Protein 2WOY (pdb70)

Sequence (329 aa):
AVNKNKEGLNIDGKEVLAGSTNYYELTWDLDQYKGDKSSKEAIQNGFYYVDDYPEEALDVRPDLVKVADEKGNQVSGVSVQQYDSLEAAPKKVQDLLKKANITVKGAFQLFSADNPEEFYKQYVATGTSLVITDPTVKSEFGKTGGKYENKAYQIDFGNGYATEVVVNNVPKITPKKDVTVSLDPTSSENLDGQTVQLYQTFNYRLIGGLIIPQNHSEELEDYSSFVDDYDQAGDQYTGNYKTFSSSLNLTKDGSVIKAGTDLTSQTTAETDATNGIVTVRFKEDFLQKIISLDSPFQAETYLQRRIAIGTFENTYVNTVNKVAYASNTVRTTTT

Organism: Streptococcus gordonii (NCBI:txid1302)

Secondary structure (DSSP, 8-state):
---B-TT--B-TT-B--TT----EEEEE--GGGTT----HHHHTT-EEEEEE--TTTB---GGG-EEE-TTSPBPTTEEEEEES-TTTS-HHHHHHHHHHT----S-EEEEEESSHHHHIIIIITTT--EEEEE--B-GGGGGT-EEEEEEEEEEETTEEEEEEEEEEEEPPP--EEEEESSS-TTSPP-TTSB--TT---EEEEEPPPBPSSBSS----EEEEEE--TTTB---S-EEEEESS-B---S--BPTT-B-GGGEEEEEETTTTEEEEEE-HHHHTTS-TTS-B-EEEEE--B-SSSEEEE--EEEETTEEEE-PPEEEE-

CATH classification: 2.60.40.740 (+1 more: 2.60.40.740)

Solvent-accessible surface area: 15640 Å² total

InterPro domains:
  IPR009578 Cell surface antigen I/II A repeat [PF06696] (200-223)
  IPR009578 Cell surface antigen I/II A repeat [PF06696] (226-248)
  IPR009578 Cell surface antigen I/II A repeat [PF06696] (282-305)
  IPR009578 Cell surface antigen I/II A repeat [PF06696] (307-330)
  IPR009578 Cell surface antigen I/II A repeat [PF06696] (389-413)
  IPR009578 Cell surface antigen I/II A repeat [PF06696] (446-469)
  IPR009578 Cell surface antigen I/II A repeat [PS51965] (146-220)
  IPR009578 Cell surface antigen I/II A repeat [PS51965] (221-302)
  IPR009578 Cell surface antigen I/II A repeat [PS51965] (303-384)
  IPR009578 Cell surface antigen I/II A repeat [PS51965] (385-466)
  IPR013574 Glucan-binding protein C/Surface antigen I/II, V-domain [PF08363] (477-748)
  IPR019931 LPXTG cell wall anchor motif [PF00746] (1463-1500)
  IPR019931 LPXTG cell wall anchor motif [PS50847] (1467-1500)
  IPR021197 Cross-wall-targeting lipoprotein motif [TIGR03726] (8-40)
  IPR026345 Adhesin isopeptide-forming adherence domain [PF17998] (1080-1252)
  IPR026345 Adhesin isopeptide-forming adherence domain [TIGR04228] (1080-1253)
  IPR032300 Cell surface antigen, C-terminal [PF16364] (1257-1414)
  IPR036234 Glucan-binding protein C/Surface antigen I/II, V-domain superfamily [G3DSA:2.60.530.10] (449-763)
  IPR036234 Glucan-binding protein C/Surface antigen I/II, V-domain superfamily [SSF74914] (450-770)
  IPR041324 Antigen I/II, N-terminal [PF18652] (80-184)

Foldseek 3Di:
DAWAFPVGHGQFAFAEAAFGKTFDKDKLFQQVQAQPDDDPLLLVLFKKKKKQFDVVWDDWPVVPKFKAWPVRHGDPQKDKDKAQALVRDDPVVVVLCVQQVHDHDGIMMMIGRNDSVVCCVPDNNNRIMMMITIMGTHLVCLQVKFKTKMWMWIARSSHIDTDDMTMYIHHRWAKAKFKAADPPPPGDGQFVEADDAFHKIWIKIKTGKAAFRYRDFWDKKKKKWQFDLVWDAFPPDKWKFWQAWFFQVGDIDHGGDTCQVQWDKDDDRVRRMIMIIGHPVPSRRTDSRTMTIMMMITMTTHDFAKTKIKIWIATSHRTDIHDIGMYGD

Nearest PDB structures (foldseek):
  2wqs-assembly1_A  TM=9.832E-01  e=4.099E-67  Streptococcus gordonii
  2wza-assembly1_A  TM=9.831E-01  e=1.960E-66  Streptococcus gordonii
  7l0o-assembly2_B  TM=9.706E-01  e=5.394E-57  Streptococcus gordonii
  6e3f-assembly1_A  TM=9.813E-01  e=1.407E-52  Streptococcus intermedius
  3qe5-assembly2_B  TM=9.807E-01  e=5.947E-51  Streptococcus mutans

Structure (mmCIF, N/CA/C/O backbone):
data_2WOY
#
_entry.id   2WOY
#
_cell.length_a   37.745
_cell.length_b   50.290
_cell.length_c   94.370
_cell.angle_alpha   90.00
_cell.angle_beta   97.44
_cell.angle_gamma   90.00
#
_symmetry.space_group_name_H-M   'P 1 21 1'
#
loop_
_entity.id
_entity.type
_entity.pdbx_description
1 polymer 'AGGLUTININ RECEPTOR'
2 non-polymer 'CALCIUM ION'
3 water water
#
loop_
_atom_site.group_PDB
_atom_site.id
_atom_site.type_symbol
_atom_site.label_atom_id
_atom_site.label_alt_id
_atom_site.label_comp_id
_atom_site.label_asym_id
_atom_site.label_entity_id
_atom_site.label_seq_id
_atom_site.pdbx_PDB_ins_code
_atom_site.Cartn_x
_atom_site.Cartn_y
_atom_site.Cartn_z
_atom_site.occupancy
_atom_site.B_iso_or_equiv
_atom_site.auth_seq_id
_atom_site.auth_comp_id
_atom_site.auth_asym_id
_atom_site.auth_atom_id
_atom_site.pdbx_PDB_model_num
ATOM 1 N N . ALA A 1 24 ? -4.292 11.279 42.799 1.00 28.83 1081 ALA A N 1
ATOM 2 C CA . ALA A 1 24 ? -5.354 10.806 41.906 1.00 19.85 1081 ALA A CA 1
ATOM 3 C C . ALA A 1 24 ? -5.970 11.959 41.133 1.00 28.84 1081 ALA A C 1
ATOM 4 O O . ALA A 1 24 ? -6.160 13.061 41.658 1.00 23.12 1081 ALA A O 1
ATOM 14 N N . VAL A 1 26 ? -9.224 12.509 38.129 1.00 15.58 1083 VAL A N 1
ATOM 15 C CA . VAL A 1 26 ? -10.168 11.973 37.161 1.00 15.21 1083 VAL A CA 1
ATOM 16 C C . VAL A 1 26 ? -10.874 13.122 36.488 1.00 15.49 1083 VAL A C 1
ATOM 17 O O . VAL A 1 26 ? -10.991 14.210 37.051 1.00 16.10 1083 VAL A O 1
ATOM 21 N N . ASN A 1 27 ? -11.325 12.869 35.263 1.00 12.33 1084 ASN A N 1
ATOM 22 C CA . ASN A 1 27 ? -12.133 13.840 34.535 1.00 14.75 1084 ASN A CA 1
ATOM 23 C C . ASN A 1 27 ? -13.558 13.327 34.549 1.00 10.37 1084 ASN A C 1
ATOM 24 O O . ASN A 1 27 ? -13.784 12.131 34.418 1.00 12.15 1084 ASN A O 1
ATOM 29 N N . LYS A 1 28 ? -14.522 14.217 34.734 1.00 10.93 1085 LYS A N 1
ATOM 30 C CA . LYS A 1 28 ? -15.919 13.797 34.716 1.00 13.81 1085 LYS A CA 1
ATOM 31 C C . LYS A 1 28 ? -16.774 14.755 33.890 1.00 13.65 1085 LYS A C 1
ATOM 32 O O . LYS A 1 28 ? -16.434 15.941 33.740 1.00 12.36 1085 LYS A O 1
ATOM 38 N N . ASN A 1 29 ? -17.918 14.265 33.397 1.00 13.29 1086 ASN A N 1
ATOM 39 C CA . ASN A 1 29 ? -18.911 15.188 32.840 1.00 11.95 1086 ASN A CA 1
ATOM 40 C C . ASN A 1 29 ? -19.766 15.808 33.952 1.00 15.20 1086 ASN A C 1
ATOM 41 O O . ASN A 1 29 ? -19.541 15.518 35.136 1.00 13.62 1086 ASN A O 1
ATOM 46 N N . LYS A 1 30 ? -20.699 16.691 33.611 1.00 14.26 1087 LYS A N 1
ATOM 47 C CA . LYS A 1 30 ? -21.424 17.419 34.652 1.00 16.49 1087 LYS A CA 1
ATOM 48 C C . LYS A 1 30 ? -22.238 16.495 35.556 1.00 18.02 1087 LYS A C 1
ATOM 49 O O . LYS A 1 30 ? -22.405 16.774 36.745 1.00 22.89 1087 LYS A O 1
ATOM 55 N N . GLU A 1 31 ? -22.745 15.410 34.979 1.00 20.16 1088 GLU A N 1
ATOM 56 C CA . GLU A 1 31 ? -23.558 14.436 35.710 1.00 19.09 1088 GLU A CA 1
ATOM 57 C C . GLU A 1 31 ? -22.727 13.473 36.554 1.00 20.78 1088 GLU A C 1
ATOM 58 O O . GLU A 1 31 ? -23.269 12.744 37.386 1.00 24.72 1088 GLU A O 1
ATOM 64 N N . GLY A 1 32 ? -21.409 13.464 36.354 1.00 21.21 1089 GLY A N 1
ATOM 65 C CA . GLY A 1 32 ? -20.533 12.720 37.244 1.00 22.76 1089 GLY A CA 1
ATOM 66 C C . GLY A 1 32 ? -19.917 11.467 36.654 1.00 15.58 1089 GLY A C 1
ATOM 67 O O . GLY A 1 32 ? -19.160 10.754 37.325 1.00 21.56 1089 GLY A O 1
ATOM 68 N N . LEU A 1 33 ? -20.226 11.178 35.400 1.00 19.35 1090 LEU A N 1
ATOM 69 C CA . LEU A 1 33 ? -19.626 10.035 34.743 1.00 15.31 1090 LEU A CA 1
ATOM 70 C C . LEU A 1 33 ? -18.135 10.279 34.529 1.00 22.87 1090 LEU A C 1
ATOM 71 O O . LEU A 1 33 ? -17.736 11.388 34.173 1.00 16.54 1090 LEU A O 1
ATOM 76 N N . ASN A 1 34 ? -17.321 9.253 34.756 1.00 15.42 1091 ASN A N 1
ATOM 77 C CA . ASN A 1 34 ? -15.902 9.312 34.432 1.00 15.19 1091 ASN A CA 1
ATOM 78 C C . ASN A 1 34 ? -15.729 9.415 32.922 1.00 16.43 1091 ASN A C 1
ATOM 79 O O . ASN A 1 34 ? -16.281 8.617 32.155 1.00 19.51 1091 ASN A O 1
ATOM 84 N N . ILE A 1 35 ? -15.014 10.434 32.464 1.00 11.28 1092 ILE A N 1
ATOM 85 C CA . ILE A 1 35 ? -14.831 10.577 31.023 1.00 11.79 1092 ILE A CA 1
ATOM 86 C C . ILE A 1 35 ? -13.348 10.534 30.575 1.00 13.14 1092 ILE A C 1
ATOM 87 O O . ILE A 1 35 ? -13.007 11.014 29.490 1.00 9.96 1092 ILE A O 1
ATOM 92 N N . ASP A 1 36 ? -12.470 9.951 31.395 1.00 11.68 1093 ASP A N 1
ATOM 93 C CA . ASP A 1 36 ? -11.061 9.830 31.008 1.00 13.27 1093 ASP A CA 1
ATOM 94 C C . ASP A 1 36 ? -10.970 9.161 29.645 1.00 13.37 1093 ASP A C 1
ATOM 95 O O . ASP A 1 36 ? -11.644 8.157 29.413 1.00 13.16 1093 ASP A O 1
ATOM 100 N N . GLY A 1 37 ? -10.150 9.700 28.742 1.00 11.19 1094 GLY A N 1
ATOM 101 C CA . GLY A 1 37 ? -9.963 9.122 27.412 1.00 10.86 1094 GLY A CA 1
ATOM 102 C C . GLY A 1 37 ? -11.065 9.317 26.377 1.00 14.01 1094 GLY A C 1
ATOM 103 O O . GLY A 1 37 ? -10.856 9.040 25.204 1.00 13.19 1094 GLY A O 1
ATOM 104 N N . LYS A 1 38 ? -12.205 9.839 26.807 1.00 9.63 1095 LYS A N 1
ATOM 105 C CA . LYS A 1 38 ? -13.348 10.008 25.920 1.00 7.73 1095 LYS A CA 1
ATOM 106 C C . LYS A 1 38 ? -13.183 11.168 24.926 1.00 11.36 1095 LYS A C 1
ATOM 107 O O . LYS A 1 38 ? -12.338 12.062 25.094 1.00 9.30 1095 LYS A O 1
ATOM 113 N N . GLU A 1 39 ? -14.019 11.130 23.890 1.00 9.82 1096 GLU A N 1
ATOM 114 C CA . GLU A 1 39 ? -14.139 12.220 22.913 1.00 8.71 1096 GLU A CA 1
ATOM 115 C C . GLU A 1 39 ? -14.931 13.344 23.564 1.00 10.86 1096 GLU A C 1
ATOM 116 O O . GLU A 1 39 ? -16.060 13.126 24.049 1.00 9.86 1096 GLU A O 1
ATOM 122 N N . VAL A 1 40 ? -14.338 14.538 23.604 1.00 7.59 1097 VAL A N 1
ATOM 123 C CA . VAL A 1 40 ? -14.986 15.687 24.191 1.00 9.32 1097 VAL A CA 1
ATOM 124 C C . VAL A 1 40 ? -15.184 16.754 23.134 1.00 10.37 1097 VAL A C 1
ATOM 125 O O . VAL A 1 40 ? -14.228 17.274 22.574 1.00 10.04 1097 VAL A O 1
ATOM 129 N N . LEU A 1 41 ? -16.447 17.040 22.836 1.00 7.76 1098 LEU A N 1
ATOM 130 C CA . LEU A 1 41 ? -16.787 18.016 21.808 1.00 8.19 1098 LEU A CA 1
ATOM 131 C C . LEU A 1 41 ? -16.352 19.408 22.231 1.00 8.63 1098 LEU A C 1
ATOM 132 O O . LEU A 1 41 ? -16.467 19.759 23.407 1.00 8.23 1098 LEU A O 1
ATOM 137 N N . ALA A 1 42 ? -15.925 20.207 21.256 1.00 9.02 1099 ALA A N 1
ATOM 138 C CA . ALA A 1 42 ? -15.670 21.620 21.517 1.00 8.86 1099 ALA A CA 1
ATOM 139 C C . ALA A 1 42 ? -16.924 22.213 22.177 1.00 9.37 1099 ALA A C 1
ATOM 140 O O . ALA A 1 42 ? -18.063 21.878 21.827 1.00 10.07 1099 ALA A O 1
ATOM 142 N N . GLY A 1 43 ? -16.722 23.040 23.203 1.00 8.86 1100 GLY A N 1
ATOM 143 C CA . GLY A 1 43 ? -17.830 23.613 23.938 1.00 7.80 1100 GLY A CA 1
ATOM 144 C C . GLY A 1 43 ? -18.206 22.845 25.201 1.00 10.40 1100 GLY A C 1
ATOM 145 O O . GLY A 1 43 ? -18.884 23.374 26.094 1.00 11.52 1100 GLY A O 1
ATOM 146 N N . SER A 1 44 ? -17.740 21.601 25.300 1.00 8.89 1101 SER A N 1
ATOM 147 C CA . SER A 1 44 ? -18.010 20.785 26.494 1.00 7.92 1101 SER A CA 1
ATOM 148 C C . SER A 1 44 ? -17.062 21.091 27.624 1.00 13.04 1101 SER A C 1
ATOM 149 O O . SER A 1 44 ? -15.943 21.584 27.410 1.00 12.40 1101 SER A O 1
ATOM 152 N N . THR A 1 45 ? -17.521 20.794 28.830 1.00 11.05 1102 THR A N 1
ATOM 153 C CA . THR A 1 45 ? -16.702 21.068 30.001 1.00 9.96 1102 THR A CA 1
ATOM 154 C C . THR A 1 45 ? -16.137 19.772 30.586 1.00 12.28 1102 THR A C 1
ATOM 155 O O . THR A 1 45 ? -16.839 18.757 30.640 1.00 11.94 1102 THR A O 1
ATOM 159 N N . ASN A 1 46 ? -14.866 19.842 31.009 1.00 11.36 1103 ASN A N 1
ATOM 160 C CA . ASN A 1 46 ? -14.133 18.772 31.689 1.00 7.45 1103 ASN A CA 1
ATOM 161 C C . ASN A 1 46 ? -14.197 19.060 33.178 1.00 10.86 1103 ASN A C 1
ATOM 162 O O . ASN A 1 46 ? -13.525 19.978 33.653 1.00 11.60 1103 ASN A O 1
ATOM 167 N N . TYR A 1 47 ? -15.038 18.338 33.912 1.00 11.67 1104 TYR A N 1
ATOM 168 C CA . TYR A 1 47 ? -15.182 18.609 35.346 1.00 12.79 1104 TYR A CA 1
ATOM 169 C C . TYR A 1 47 ? -14.119 17.854 36.178 1.00 12.31 1104 TYR A C 1
ATOM 170 O O . TYR A 1 47 ? -14.421 16.861 36.872 1.00 12.48 1104 TYR A O 1
ATOM 179 N N . TYR A 1 48 ? -12.863 18.292 36.082 1.00 11.12 1105 TYR A N 1
ATOM 180 C CA . TYR A 1 48 ? -11.789 17.542 36.719 1.00 13.77 1105 TYR A CA 1
ATOM 181 C C . TYR A 1 48 ? -11.971 17.517 38.232 1.00 12.27 1105 TYR A C 1
ATOM 182 O O . TYR A 1 48 ? -12.382 18.508 38.823 1.00 13.28 1105 TYR A O 1
ATOM 191 N N . GLU A 1 49 ? -11.678 16.373 38.842 1.00 14.19 1106 GLU A N 1
ATOM 192 C CA . GLU A 1 49 ? -11.589 16.264 40.314 1.00 12.57 1106 GLU A CA 1
ATOM 193 C C . GLU A 1 49 ? -10.203 15.794 40.693 1.00 10.27 1106 GLU A C 1
ATOM 194 O O . GLU A 1 49 ? -9.779 14.699 40.311 1.00 12.82 1106 GLU A O 1
ATOM 200 N N . LEU A 1 50 ? -9.488 16.663 41.424 1.00 12.90 1107 LEU A N 1
ATOM 201 C CA . LEU A 1 50 ? -8.087 16.440 41.762 1.00 11.33 1107 LEU A CA 1
ATOM 202 C C . LEU A 1 50 ? -8.048 16.164 43.254 1.00 10.16 1107 LEU A C 1
ATOM 203 O O . LEU A 1 50 ? -8.555 16.957 44.035 1.00 16.23 1107 LEU A O 1
ATOM 208 N N . THR A 1 51 ? -7.472 15.035 43.630 1.00 14.30 1108 THR A N 1
ATOM 209 C CA . THR A 1 51 ? -7.353 14.722 45.049 1.00 13.13 1108 THR A CA 1
ATOM 210 C C . THR A 1 51 ? -6.071 15.320 45.632 1.00 12.88 1108 THR A C 1
ATOM 211 O O . THR A 1 51 ? -4.967 14.983 45.187 1.00 14.30 1108 THR A O 1
ATOM 215 N N . TRP A 1 52 ? -6.244 16.227 46.594 1.00 13.56 1109 TRP A N 1
ATOM 216 C CA . TRP A 1 52 ? -5.133 16.814 47.340 1.00 12.65 1109 TRP A CA 1
ATOM 217 C C . TRP A 1 52 ? -4.939 15.838 48.500 1.00 13.41 1109 TRP A C 1
ATOM 218 O O . TRP A 1 52 ? -5.621 15.938 49.521 1.00 15.05 1109 TRP A O 1
ATOM 229 N N . ASP A 1 53 ? -4.042 14.878 48.301 1.00 12.17 1110 ASP A N 1
ATOM 230 C CA . ASP A 1 53 ? -3.996 13.674 49.116 1.00 14.65 1110 ASP A CA 1
ATOM 231 C C . ASP A 1 53 ? -3.081 13.850 50.324 1.00 14.53 1110 ASP A C 1
ATOM 232 O O . ASP A 1 53 ? -1.864 13.881 50.177 1.00 16.04 1110 ASP A O 1
ATOM 237 N N . LEU A 1 54 ? -3.674 13.974 51.510 1.00 12.59 1111 LEU A N 1
ATOM 238 C CA . LEU A 1 54 ? -2.901 14.232 52.727 1.00 11.24 1111 LEU A CA 1
ATOM 239 C C . LEU A 1 54 ? -3.003 13.073 53.708 1.00 17.96 1111 LEU A C 1
ATOM 240 O O . LEU A 1 54 ? -2.530 13.162 54.837 1.00 17.62 1111 LEU A O 1
ATOM 245 N N . ASP A 1 55 ? -3.612 11.985 53.270 1.00 16.55 1112 ASP A N 1
ATOM 246 C CA . ASP A 1 55 ? -3.902 10.864 54.146 1.00 14.82 1112 ASP A CA 1
ATOM 247 C C . ASP A 1 55 ? -2.692 10.306 54.849 1.00 17.04 1112 ASP A C 1
ATOM 248 O O . ASP A 1 55 ? -2.778 9.929 56.029 1.00 19.03 1112 ASP A O 1
ATOM 253 N N . GLN A 1 56 ? -1.559 10.256 54.152 1.00 16.87 1113 GLN A N 1
ATOM 254 C CA . GLN A 1 56 ? -0.358 9.612 54.702 1.00 17.14 1113 GLN A CA 1
ATOM 255 C C . GLN A 1 56 ? 0.299 10.402 55.822 1.00 24.98 1113 GLN A C 1
ATOM 256 O O . GLN A 1 56 ? 1.201 9.906 56.506 1.00 21.22 1113 GLN A O 1
ATOM 262 N N . TYR A 1 57 ? -0.137 11.639 56.011 1.00 17.54 1114 TYR A N 1
ATOM 263 C CA . TYR A 1 57 ? 0.522 12.491 56.986 1.00 22.88 1114 TYR A CA 1
ATOM 264 C C . TYR A 1 57 ? -0.103 12.462 58.375 1.00 20.24 1114 TYR A C 1
ATOM 265 O O . TYR A 1 57 ? 0.336 13.186 59.267 1.00 23.84 1114 TYR A O 1
ATOM 274 N N . LYS A 1 58 ? -1.114 11.630 58.579 1.00 21.63 1115 LYS A N 1
ATOM 275 C CA . LYS A 1 58 ? -1.659 11.493 59.919 1.00 23.57 1115 LYS A CA 1
ATOM 276 C C . LYS A 1 58 ? -0.518 11.130 60.873 1.00 31.68 1115 LYS A C 1
ATOM 277 O O . LYS A 1 58 ? 0.250 10.204 60.609 1.00 30.00 1115 LYS A O 1
ATOM 283 N N . GLY A 1 59 ? -0.403 11.886 61.961 1.00 42.78 1116 GLY A N 1
ATOM 284 C CA . GLY A 1 59 ? 0.641 11.670 62.947 1.00 41.71 1116 GLY A CA 1
ATOM 285 C C . GLY A 1 59 ? 2.020 12.073 62.460 1.00 49.97 1116 GLY A C 1
ATOM 286 O O . GLY A 1 59 ? 3.030 11.544 62.928 1.00 50.69 1116 GLY A O 1
ATOM 287 N N . ASP A 1 60 ? 2.065 13.012 61.519 1.00 24.40 1117 ASP A N 1
ATOM 288 C CA . ASP A 1 60 ? 3.333 13.502 60.982 1.00 26.27 1117 ASP A CA 1
ATOM 289 C C . ASP A 1 60 ? 4.114 14.238 62.068 1.00 38.31 1117 ASP A C 1
ATOM 290 O O . ASP A 1 60 ? 3.518 14.852 62.953 1.00 31.60 1117 ASP A O 1
ATOM 295 N N . LYS A 1 61 ? 5.441 14.184 61.991 1.00 40.37 1118 LYS A N 1
ATOM 296 C CA . LYS A 1 61 ? 6.285 14.831 62.992 1.00 55.91 1118 LYS A CA 1
ATOM 297 C C . LYS A 1 61 ? 7.308 15.799 62.393 1.00 54.13 1118 LYS A C 1
ATOM 298 O O . LYS A 1 61 ? 8.340 16.067 63.003 1.00 50.80 1118 LYS A O 1
ATOM 304 N N . SER A 1 62 ? 7.014 16.332 61.210 1.00 43.29 1119 SER A N 1
ATOM 305 C CA . SER A 1 62 ? 7.959 17.191 60.490 1.00 42.57 1119 SER A CA 1
ATOM 306 C C . SER A 1 62 ? 8.321 18.466 61.255 1.00 44.56 1119 SER A C 1
ATOM 307 O O . SER A 1 62 ? 7.574 18.913 62.125 1.00 38.45 1119 SER A O 1
ATOM 310 N N . SER A 1 63 ? 9.464 19.052 60.911 1.00 36.14 1120 SER A N 1
ATOM 311 C CA . SER A 1 63 ? 9.962 20.248 61.593 1.00 41.81 1120 SER A CA 1
ATOM 312 C C . SER A 1 63 ? 9.235 21.527 61.195 1.00 50.40 1120 SER A C 1
ATOM 313 O O . SER A 1 63 ? 8.517 21.567 60.184 1.00 37.08 1120 SER A O 1
ATOM 316 N N . LYS A 1 64 ? 9.438 22.568 62.001 1.00 46.15 1121 LYS A N 1
ATOM 317 C CA . LYS A 1 64 ? 8.926 23.907 61.728 1.00 48.81 1121 LYS A CA 1
ATOM 318 C C . LYS A 1 64 ? 9.354 24.409 60.358 1.00 42.87 1121 LYS A C 1
ATOM 319 O O . LYS A 1 64 ? 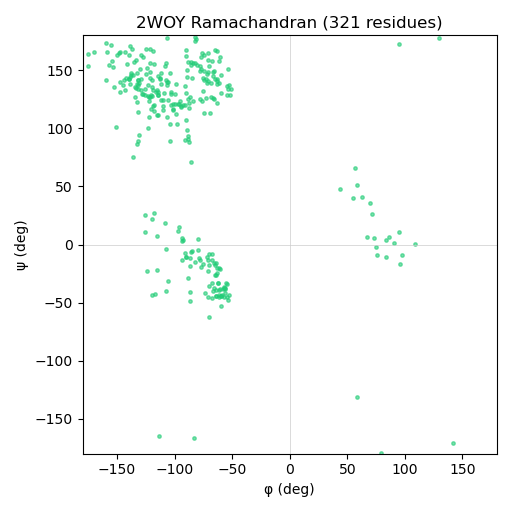8.545 24.958 59.616 1.00 41.04 1121 LYS A O 1
ATOM 325 N N . GLU A 1 65 ? 10.627 24.223 60.025 1.00 39.20 1122 GLU A N 1
ATOM 326 C CA . GLU A 1 65 ? 11.147 24.720 58.754 1.00 46.12 1122 GLU A CA 1
ATOM 327 C C . GLU A 1 65 ? 10.614 23.952 57.540 1.00 42.39 1122 GLU A C 1
ATOM 328 O O . GLU A 1 65 ? 10.389 24.542 56.483 1.00 35.62 1122 GLU A O 1
ATOM 334 N N . ALA A 1 66 ? 10.414 22.644 57.690 1.00 33.09 1123 ALA A N 1
ATOM 335 C CA . ALA A 1 66 ? 9.775 21.857 56.631 1.00 35.03 1123 ALA A CA 1
ATOM 336 C C . ALA A 1 66 ? 8.329 22.311 56.410 1.00 29.51 1123 ALA A C 1
ATOM 337 O O . ALA A 1 66 ? 7.883 22.483 55.271 1.00 24.11 1123 ALA A O 1
ATOM 339 N N . ILE A 1 67 ? 7.604 22.512 57.504 1.00 21.14 1124 ILE A N 1
ATOM 340 C CA . ILE A 1 67 ? 6.228 22.968 57.449 1.00 21.87 1124 ILE A CA 1
ATOM 341 C C . ILE A 1 67 ? 6.145 24.340 56.791 1.00 34.02 1124 ILE A C 1
ATOM 342 O O . ILE A 1 67 ? 5.264 24.604 55.966 1.00 21.35 1124 ILE A O 1
ATOM 347 N N . GLN A 1 68 ? 7.070 25.219 57.166 1.00 28.95 1125 GLN A N 1
ATOM 348 C CA . GLN A 1 68 ? 7.112 26.557 56.601 1.00 32.81 1125 GLN A CA 1
ATOM 349 C C . GLN A 1 68 ? 7.408 26.521 55.104 1.00 26.48 1125 GLN A C 1
ATOM 350 O O . GLN A 1 68 ? 7.202 27.506 54.406 1.00 27.04 1125 GLN A O 1
ATOM 356 N N . ASN A 1 69 ? 7.895 25.384 54.616 1.00 26.44 1126 ASN A N 1
ATOM 357 C CA . ASN A 1 69 ? 8.157 25.242 53.190 1.00 21.18 1126 ASN A CA 1
ATOM 358 C C . ASN A 1 69 ? 6.862 25.180 52.379 1.00 26.23 1126 ASN A C 1
ATOM 359 O O . ASN A 1 69 ? 6.872 25.401 51.168 1.00 23.32 1126 ASN A O 1
ATOM 364 N N . GLY A 1 70 ? 5.757 24.894 53.062 1.00 24.15 1127 GLY A N 1
ATOM 365 C CA . GLY A 1 70 ? 4.431 25.104 52.501 1.00 20.32 1127 GLY A CA 1
ATOM 366 C C . GLY A 1 70 ? 3.742 23.937 51.816 1.00 18.05 1127 GLY A C 1
ATOM 367 O O . GLY A 1 70 ? 4.328 22.861 51.579 1.00 17.40 1127 GLY A O 1
ATOM 368 N N . PHE A 1 71 ? 2.476 24.173 51.482 1.00 16.96 1128 PHE A N 1
ATOM 369 C CA . PHE A 1 71 ? 1.658 23.153 50.848 1.00 14.02 1128 PHE A CA 1
ATOM 370 C C . PHE A 1 71 ? 0.891 23.754 49.677 1.00 15.93 1128 PHE A C 1
ATOM 371 O O . PHE A 1 71 ? 0.224 24.770 49.826 1.00 15.50 1128 PHE A O 1
ATOM 379 N N . TYR A 1 72 ? 1.027 23.127 48.508 1.00 14.02 1129 TYR A N 1
ATOM 380 C CA . TYR A 1 72 ? 0.427 23.658 47.297 1.00 18.18 1129 TYR A CA 1
ATOM 381 C C . TYR A 1 72 ? -0.087 22.528 46.429 1.00 11.27 1129 TYR A C 1
ATOM 382 O O . TYR A 1 72 ? 0.252 21.358 46.613 1.00 12.28 1129 TYR A O 1
ATOM 391 N N . TYR A 1 73 ? -0.915 22.897 45.455 1.00 13.07 1130 TYR A N 1
ATOM 392 C CA . TYR A 1 73 ? -1.337 21.979 44.405 1.00 12.14 1130 TYR A CA 1
ATOM 393 C C . TYR A 1 73 ? -1.217 22.750 43.098 1.00 12.40 1130 TYR A C 1
ATOM 394 O O . TYR A 1 73 ? -1.626 23.907 43.021 1.00 14.00 1130 TYR A O 1
ATOM 403 N N . VAL A 1 74 ? -0.657 22.110 42.078 1.00 12.71 1131 VAL A N 1
ATOM 404 C CA . VAL A 1 74 ? -0.436 22.781 40.787 1.00 11.73 1131 VAL A CA 1
ATOM 405 C C . VAL A 1 74 ? -1.206 22.033 39.708 1.00 12.52 1131 VAL A C 1
ATOM 406 O O . VAL A 1 74 ? -1.092 20.820 39.574 1.00 11.86 1131 VAL A O 1
ATOM 410 N N . ASP A 1 75 ? -2.020 22.746 38.945 1.00 10.16 1132 ASP A N 1
ATOM 411 C CA . ASP A 1 75 ? -2.617 22.115 37.788 1.00 11.73 1132 ASP A CA 1
ATOM 412 C C . ASP A 1 75 ? -2.081 22.777 36.524 1.00 10.82 1132 ASP A C 1
ATOM 413 O O . ASP A 1 75 ? -2.354 23.955 36.266 1.00 9.48 1132 ASP A O 1
ATOM 418 N N . ASP A 1 76 ? -1.282 22.031 35.770 1.00 9.28 1133 ASP A N 1
ATOM 419 C CA . ASP A 1 76 ? -0.786 22.495 34.490 1.00 10.24 1133 ASP A CA 1
ATOM 420 C C . ASP A 1 76 ? -1.770 22.050 33.408 1.00 10.08 1133 ASP A C 1
ATOM 421 O O . ASP A 1 76 ? -1.647 20.943 32.859 1.00 10.19 1133 ASP A O 1
ATOM 426 N N . TYR A 1 77 ? -2.757 22.901 33.133 1.00 8.31 1134 TYR A N 1
ATOM 427 C CA . TYR A 1 77 ? -3.794 22.563 32.160 1.00 8.08 1134 TYR A CA 1
ATOM 428 C C . TYR A 1 77 ? -3.334 22.930 30.775 1.00 11.53 1134 TYR A C 1
ATOM 429 O O . TYR A 1 77 ? -2.467 23.800 30.604 1.00 10.98 1134 TYR A O 1
ATOM 438 N N . PRO A 1 78 ? -3.918 22.291 29.768 1.00 8.70 1135 PRO A N 1
ATOM 439 C CA . PRO A 1 78 ? -3.517 22.459 28.366 1.00 9.96 1135 PRO A CA 1
ATOM 440 C C . PRO A 1 78 ? -4.263 23.640 27.755 1.00 12.21 1135 PRO A C 1
ATOM 441 O O . PRO A 1 78 ? -5.376 23.506 27.210 1.00 9.63 1135 PRO A O 1
ATOM 445 N N . GLU A 1 79 ? -3.672 24.815 27.910 1.00 9.86 1136 GLU A N 1
ATOM 446 C CA . GLU A 1 79 ? -4.338 26.046 27.503 1.00 10.08 1136 GLU A CA 1
ATOM 447 C C . GLU A 1 79 ? -4.571 26.196 25.992 1.00 11.77 1136 GLU A C 1
ATOM 448 O O . GLU A 1 79 ? -5.391 27.009 25.597 1.00 14.21 1136 GLU A O 1
ATOM 454 N N . GLU A 1 80 ? -3.889 25.401 25.166 1.00 10.59 1137 GLU A N 1
ATOM 455 C CA . GLU A 1 80 ? -4.186 25.424 23.728 1.00 14.57 1137 GLU A CA 1
ATOM 456 C C . GLU A 1 80 ? -5.627 24.979 23.505 1.00 14.79 1137 GLU A C 1
ATOM 457 O O . GLU A 1 80 ? -6.288 25.430 22.558 1.00 13.45 1137 GLU A O 1
ATOM 463 N N . ALA A 1 81 ? -6.102 24.070 24.359 1.00 10.49 1138 ALA A N 1
ATOM 464 C CA . ALA A 1 81 ? -7.403 23.439 24.168 1.00 8.43 1138 ALA A CA 1
ATOM 465 C C . ALA A 1 81 ? -8.479 23.927 25.111 1.00 10.47 1138 ALA A C 1
ATOM 466 O O . ALA A 1 81 ? -9.673 23.908 24.746 1.00 11.20 1138 ALA A O 1
ATOM 468 N N . LEU A 1 82 ? -8.095 24.315 26.336 1.00 9.40 1139 LEU A N 1
ATOM 469 C CA . LEU A 1 82 ? -9.074 24.556 27.391 1.00 10.34 1139 LEU A CA 1
ATOM 470 C C . LEU A 1 82 ? -9.009 25.949 28.007 1.00 10.24 1139 LEU A C 1
ATOM 471 O O . LEU A 1 82 ? -7.942 26.554 28.077 1.00 12.06 1139 LEU A O 1
ATOM 476 N N . ASP A 1 83 ? -10.154 26.418 28.493 1.00 10.59 1140 ASP A N 1
ATOM 477 C CA . ASP A 1 83 ? -10.200 27.595 29.364 1.00 15.11 1140 ASP A CA 1
ATOM 478 C C . ASP A 1 83 ? -10.787 27.192 30.696 1.00 17.49 1140 ASP A C 1
ATOM 479 O O . ASP A 1 83 ? -11.801 26.484 30.763 1.00 12.82 1140 ASP A O 1
ATOM 484 N N . VAL A 1 84 ? -10.164 27.648 31.773 1.00 14.76 1141 VAL A N 1
ATOM 485 C CA . VAL A 1 84 ? -10.688 27.367 33.092 1.00 13.87 1141 VAL A CA 1
ATOM 486 C C . VAL A 1 84 ? -12.021 28.090 33.263 1.00 12.89 1141 VAL A C 1
ATOM 487 O O . VAL A 1 84 ? -12.240 29.133 32.650 1.00 15.85 1141 VAL A O 1
ATOM 491 N N . ARG A 1 85 ? -12.925 27.501 34.046 1.00 13.63 1142 ARG A N 1
ATOM 492 C CA . ARG A 1 85 ? -14.163 28.163 34.448 1.00 13.43 1142 ARG A CA 1
ATOM 493 C C . ARG A 1 85 ? -13.979 28.594 35.911 1.00 12.14 1142 ARG A C 1
ATOM 494 O O . ARG A 1 85 ? -14.295 27.849 36.830 1.00 14.66 1142 ARG A O 1
ATOM 502 N N . PRO A 1 86 ? -13.441 29.808 36.136 1.00 16.67 1143 PRO A N 1
ATOM 503 C CA . PRO A 1 86 ? -12.948 30.135 37.483 1.00 18.26 1143 PRO A CA 1
ATOM 504 C C . PRO A 1 86 ? -14.051 30.187 38.528 1.00 19.12 1143 PRO A C 1
ATOM 505 O O . PRO A 1 86 ? -13.792 29.938 39.715 1.00 20.79 1143 PRO A O 1
ATOM 509 N N . ASP A 1 87 ? -15.269 30.477 38.085 1.00 19.38 1144 ASP A N 1
ATOM 510 C CA . ASP A 1 87 ? -16.410 30.539 38.984 1.00 22.75 1144 ASP A CA 1
ATOM 511 C C . ASP A 1 87 ? -16.844 29.167 39.511 1.00 23.98 1144 ASP A C 1
ATOM 512 O O . ASP A 1 87 ? -17.616 29.092 40.466 1.00 30.05 1144 ASP A O 1
ATOM 517 N N . LEU A 1 88 ? -16.348 28.089 38.899 1.00 16.60 1145 LEU A N 1
ATOM 518 C CA . LEU A 1 88 ? -16.713 26.738 39.311 1.00 15.41 1145 LEU A CA 1
ATOM 519 C C . LEU A 1 88 ? -15.606 25.996 40.042 1.00 19.49 1145 LEU A C 1
ATOM 520 O O . LEU A 1 88 ? -15.791 24.851 40.452 1.00 18.83 1145 LEU A O 1
ATOM 525 N N . VAL A 1 89 ? -14.438 26.620 40.152 1.00 18.42 1146 VAL A N 1
ATOM 526 C CA . VAL A 1 89 ? -13.312 26.000 40.832 1.00 14.58 1146 VAL A CA 1
ATOM 527 C C . VAL A 1 89 ? -13.560 25.985 42.357 1.00 21.57 1146 VAL A C 1
ATOM 528 O O . VAL A 1 89 ? -13.861 27.019 42.953 1.00 21.05 1146 VAL A O 1
ATOM 532 N N . LYS A 1 90 ? -13.465 24.805 42.963 1.00 17.17 1147 LYS A N 1
ATOM 533 C CA . LYS A 1 90 ? -13.752 24.653 44.388 1.00 20.79 1147 LYS A CA 1
ATOM 534 C C . LYS A 1 90 ? -12.748 23.729 45.064 1.00 16.16 1147 LYS A C 1
ATOM 535 O O . LYS A 1 90 ? -12.299 22.738 44.485 1.00 16.98 1147 LYS A O 1
ATOM 541 N N . VAL A 1 91 ? -12.397 24.038 46.311 1.00 18.08 1148 VAL A N 1
ATOM 542 C CA . VAL A 1 91 ? -11.583 23.137 47.109 1.00 20.19 1148 VAL A CA 1
ATOM 543 C C . VAL A 1 91 ? -12.392 22.733 48.327 1.00 21.51 1148 VAL A C 1
ATOM 544 O O . VAL A 1 91 ? -12.799 23.575 49.117 1.00 27.22 1148 VAL A O 1
ATOM 548 N N . ALA A 1 92 ? -12.649 21.439 48.461 1.00 20.90 1149 ALA A N 1
ATOM 549 C CA . ALA A 1 92 ? -13.528 20.960 49.522 1.00 26.78 1149 ALA A CA 1
ATOM 550 C C . ALA A 1 92 ? -12.855 19.909 50.388 1.00 14.58 1149 ALA A C 1
ATOM 551 O O . ALA A 1 92 ? -12.017 19.133 49.911 1.00 19.39 1149 ALA A O 1
ATOM 553 N N . ASP A 1 93 ? -13.195 19.889 51.675 1.00 16.58 1150 ASP A N 1
ATOM 554 C CA . ASP A 1 93 ? -12.704 18.831 52.549 1.00 17.43 1150 ASP A CA 1
ATOM 555 C C . ASP A 1 93 ? -13.562 17.574 52.431 1.00 24.75 1150 ASP A C 1
ATOM 556 O O . ASP A 1 93 ? -14.386 17.458 51.519 1.00 24.10 1150 ASP A O 1
ATOM 561 N N . GLU A 1 94 ? -13.384 16.655 53.380 1.00 26.75 1151 GLU A N 1
ATOM 562 C CA . GLU A 1 94 ? -14.033 15.345 53.319 1.00 32.40 1151 GLU A CA 1
ATOM 563 C C . GLU A 1 94 ? -15.519 15.350 53.665 1.00 26.65 1151 GLU A C 1
ATOM 564 O O . GLU A 1 94 ? -16.234 14.396 53.356 1.00 34.88 1151 GLU A O 1
ATOM 570 N N . LYS A 1 95 ? -15.978 16.416 54.306 1.00 37.66 1152 LYS A N 1
ATOM 571 C CA . LYS A 1 95 ? -17.399 16.577 54.567 1.00 44.27 1152 LYS A CA 1
ATOM 572 C C . LYS A 1 95 ? -18.081 17.238 53.373 1.00 47.36 1152 LYS A C 1
ATOM 573 O O . LYS A 1 95 ? -19.308 17.269 53.284 1.00 52.61 1152 LYS A O 1
ATOM 579 N N . GLY A 1 96 ? -17.275 17.763 52.453 1.00 24.56 1153 GLY A N 1
ATOM 580 C CA . GLY A 1 96 ? -17.793 18.471 51.296 1.00 30.46 1153 GLY A CA 1
ATOM 581 C C . GLY A 1 96 ? -17.853 19.966 51.521 1.00 28.34 1153 GLY A C 1
ATOM 582 O O . GLY A 1 96 ? -18.447 20.698 50.727 1.00 35.08 1153 GLY A O 1
ATOM 583 N N . ASN A 1 97 ? -17.236 20.427 52.600 1.00 25.73 1154 ASN A N 1
ATOM 584 C CA . ASN A 1 97 ? -17.242 21.857 52.917 1.00 31.82 1154 ASN A CA 1
ATOM 585 C C . ASN A 1 97 ? -16.081 22.609 52.277 1.00 34.27 1154 ASN A C 1
ATOM 586 O O . ASN A 1 97 ? -14.983 22.077 52.162 1.00 20.16 1154 ASN A O 1
ATOM 591 N N . GLN A 1 98 ? -16.317 23.846 51.847 1.00 32.69 1155 GLN A N 1
ATOM 592 C CA . GLN A 1 98 ? -15.237 24.615 51.237 1.00 32.76 1155 GLN A CA 1
ATOM 593 C C . GLN A 1 98 ? -14.135 24.888 52.255 1.00 32.11 1155 GLN A C 1
ATOM 594 O O . GLN A 1 98 ? -14.398 25.115 53.434 1.00 36.74 1155 GLN A O 1
ATOM 600 N N . VAL A 1 99 ? -12.893 24.835 51.790 1.00 25.18 1156 VAL A N 1
ATOM 601 C CA . VAL A 1 99 ? -11.732 24.993 52.648 1.00 24.43 1156 VAL A CA 1
ATOM 602 C C . VAL A 1 99 ? -11.305 26.449 52.664 1.00 32.16 1156 VAL A C 1
ATOM 603 O O . VAL A 1 99 ? -10.967 27.016 51.625 1.00 35.59 1156 VAL A O 1
ATOM 607 N N . SER A 1 100 ? -11.312 27.061 53.837 1.00 24.52 1157 SER A N 1
ATOM 608 C CA . SER A 1 100 ? -10.789 28.415 53.928 1.00 36.32 1157 SER A CA 1
ATOM 609 C C . SER A 1 100 ? -9.274 28.360 54.135 1.00 22.20 1157 SER A C 1
ATOM 610 O O . SER A 1 100 ? -8.735 27.372 54.641 1.00 32.38 1157 SER A O 1
ATOM 613 N N . GLY A 1 101 ? -8.581 29.414 53.738 1.00 31.85 1158 GLY A N 1
ATOM 614 C CA . GLY A 1 101 ? -7.142 29.428 53.896 1.00 29.83 1158 GLY A CA 1
ATOM 615 C C . GLY A 1 101 ? -6.440 28.775 52.728 1.00 21.49 1158 GLY A C 1
ATOM 616 O O . GLY A 1 101 ? -5.225 28.584 52.756 1.00 23.83 1158 GLY A O 1
ATOM 617 N N . VAL A 1 102 ? -7.212 28.419 51.700 1.00 26.98 1159 VAL A N 1
ATOM 618 C CA . VAL A 1 102 ? -6.627 27.976 50.437 1.00 20.29 1159 VAL A CA 1
ATOM 619 C C . VAL A 1 102 ? -7.118 28.899 49.338 1.00 23.49 1159 VAL A C 1
ATOM 620 O O . VAL A 1 102 ? -8.314 29.114 49.191 1.00 23.12 1159 VAL A O 1
ATOM 624 N N . SER A 1 103 ? -6.187 29.451 48.576 1.00 19.61 1160 SER A N 1
ATOM 625 C CA . SER A 1 103 ? -6.570 30.275 47.446 1.00 24.05 1160 SER A CA 1
ATOM 626 C C . SER A 1 103 ? -6.005 29.719 46.147 1.00 16.83 1160 SER A C 1
ATOM 627 O O . SER A 1 103 ? -5.144 28.836 46.145 1.00 15.67 1160 SER A O 1
ATOM 630 N N . VAL A 1 104 ? -6.501 30.250 45.036 1.00 16.34 1161 VAL A N 1
ATOM 631 C CA . VAL A 1 104 ? -6.067 29.782 43.723 1.00 13.31 1161 VAL A CA 1
ATOM 632 C C . VAL A 1 104 ? -5.751 30.974 42.838 1.00 16.29 1161 VAL A C 1
ATOM 633 O O . VAL A 1 104 ? -6.469 31.981 42.850 1.00 18.67 1161 VAL A O 1
ATOM 637 N N . GLN A 1 105 ? -4.659 30.883 42.088 1.00 11.98 1162 GLN A N 1
ATOM 638 C CA . GLN A 1 105 ? -4.408 31.902 41.058 1.00 17.03 1162 GLN A CA 1
ATOM 639 C C . GLN A 1 105 ? -4.065 31.191 39.764 1.00 14.36 1162 GLN A C 1
ATOM 640 O O . GLN A 1 105 ? -3.381 30.170 39.806 1.00 12.56 1162 GLN A O 1
ATOM 646 N N . GLN A 1 106 ? -4.536 31.720 38.635 1.00 12.59 1163 GLN A N 1
ATOM 647 C CA . GLN A 1 106 ? -4.208 31.214 37.300 1.00 15.26 1163 GLN A CA 1
ATOM 648 C C . GLN A 1 106 ? -3.224 32.170 36.634 1.00 10.56 1163 GLN A C 1
ATOM 649 O O . GLN A 1 106 ? -3.476 33.379 36.574 1.00 14.70 1163 GLN A O 1
ATOM 655 N N . TYR A 1 107 ? -2.074 31.658 36.202 1.00 11.68 1164 TYR A N 1
ATOM 656 C CA . TYR A 1 107 ? -1.046 32.486 35.568 1.00 13.20 1164 TYR A CA 1
ATOM 657 C C . TYR A 1 107 ? -0.883 32.070 34.121 1.00 13.02 1164 TYR A C 1
ATOM 658 O O . TYR A 1 107 ? -0.978 30.878 33.827 1.00 13.22 1164 TYR A O 1
ATOM 667 N N . ASP A 1 108 ? -0.614 33.023 33.231 1.00 14.73 1165 ASP A N 1
ATOM 668 C CA . ASP A 1 108 ? -0.515 32.716 31.800 1.00 13.70 1165 ASP A CA 1
ATOM 669 C C . ASP A 1 108 ? 0.806 32.058 31.450 1.00 14.87 1165 ASP A C 1
ATOM 670 O O . ASP A 1 108 ? 0.930 31.422 30.405 1.00 14.39 1165 ASP A O 1
ATOM 675 N N . SER A 1 109 ? 1.799 32.203 32.326 1.00 14.96 1166 SER A N 1
ATOM 676 C CA . SER A 1 109 ? 3.084 31.563 32.128 1.00 15.55 1166 SER A CA 1
ATOM 677 C C . SER A 1 109 ? 3.912 31.715 33.385 1.00 16.64 1166 SER A C 1
ATOM 678 O O . SER A 1 109 ? 3.590 32.525 34.260 1.00 16.28 1166 SER A O 1
ATOM 681 N N . LEU A 1 110 ? 4.981 30.938 33.468 1.00 14.39 1167 LEU A N 1
ATOM 682 C CA . LEU A 1 110 ? 5.901 31.018 34.601 1.00 18.76 1167 LEU A CA 1
ATOM 683 C C . LEU A 1 110 ? 6.491 32.423 34.704 1.00 19.90 1167 LEU A C 1
ATOM 684 O O . LEU A 1 110 ? 6.564 33.009 35.785 1.00 20.48 1167 LEU A O 1
ATOM 689 N N . GLU A 1 111 ? 6.884 32.950 33.552 1.00 19.98 1168 GLU A N 1
ATOM 690 C CA . GLU A 1 111 ? 7.463 34.282 33.443 1.00 25.46 1168 GLU A CA 1
ATOM 691 C C . GLU A 1 111 ? 6.559 35.379 34.023 1.00 21.30 1168 GLU A C 1
ATOM 692 O O . GLU A 1 111 ? 7.040 36.291 34.684 1.00 23.69 1168 GLU A O 1
ATOM 698 N N . ALA A 1 112 ? 5.259 35.286 33.759 1.00 16.90 1169 ALA A N 1
ATOM 699 C CA . ALA A 1 112 ? 4.260 36.224 34.255 1.00 23.57 1169 ALA A CA 1
ATOM 700 C C . ALA A 1 112 ? 3.875 36.005 35.712 1.00 23.84 1169 ALA A C 1
ATOM 701 O O . ALA A 1 112 ? 3.224 36.858 36.315 1.00 25.90 1169 ALA A O 1
ATOM 703 N N . ALA A 1 113 ? 4.262 34.864 36.273 1.00 17.04 1170 ALA A N 1
ATOM 704 C CA . ALA A 1 113 ? 3.943 34.554 37.665 1.00 17.79 1170 ALA A CA 1
ATOM 705 C C . ALA A 1 113 ? 4.811 35.378 38.619 1.00 16.61 1170 ALA A C 1
ATOM 706 O O . ALA A 1 113 ? 5.961 35.705 38.302 1.00 20.58 1170 ALA A O 1
ATOM 708 N N . PRO A 1 114 ? 4.271 35.693 39.802 1.00 19.84 1171 PRO A N 1
ATOM 709 C CA . PRO A 1 114 ? 5.086 36.383 40.806 1.00 17.30 1171 PRO A CA 1
ATOM 710 C C . PRO A 1 114 ? 6.380 35.630 41.071 1.00 25.35 1171 PRO A C 1
ATOM 711 O O . PRO A 1 114 ? 6.456 34.406 40.925 1.00 20.89 1171 PRO A O 1
ATOM 715 N N . LYS A 1 115 ? 7.410 36.378 41.449 1.00 26.41 1172 LYS A N 1
ATOM 716 C CA . LYS A 1 115 ? 8.707 35.811 41.793 1.00 19.35 1172 LYS A CA 1
ATOM 717 C C . LYS A 1 115 ? 8.616 34.694 42.839 1.00 19.03 1172 LYS A C 1
ATOM 718 O O . LYS A 1 115 ? 9.261 33.653 42.716 1.00 24.04 1172 LYS A O 1
ATOM 724 N N . LYS A 1 116 ? 7.804 34.920 43.861 1.00 25.30 1173 LYS A N 1
ATOM 725 C CA . LYS A 1 116 ? 7.611 33.921 44.909 1.00 26.82 1173 LYS A CA 1
ATOM 726 C C . LYS A 1 116 ? 7.109 32.599 44.325 1.00 27.89 1173 LYS A C 1
ATOM 727 O O . LYS A 1 116 ? 7.531 31.526 44.760 1.00 22.26 1173 LYS A O 1
ATOM 733 N N . VAL A 1 117 ? 6.224 32.681 43.327 1.00 24.96 1174 VAL A N 1
ATOM 734 C CA . VAL A 1 117 ? 5.676 31.471 42.700 1.00 18.36 1174 VAL A CA 1
ATOM 735 C C . VAL A 1 117 ? 6.713 30.740 41.856 1.00 19.63 1174 VAL A C 1
ATOM 736 O O . VAL A 1 117 ? 6.847 29.519 41.937 1.00 19.88 1174 VAL A O 1
ATOM 740 N N . GLN A 1 118 ? 7.459 31.499 41.054 1.00 18.81 1175 GLN A N 1
ATOM 741 C CA . GLN A 1 118 ? 8.557 30.937 40.282 1.00 21.33 1175 GLN A CA 1
ATOM 742 C C . GLN A 1 118 ? 9.515 30.179 41.198 1.00 17.25 1175 GLN A C 1
ATOM 743 O O . GLN A 1 118 ? 9.908 29.052 40.917 1.00 21.37 1175 GLN A O 1
ATOM 749 N N . ASP A 1 119 ? 9.881 30.813 42.299 1.00 23.41 1176 ASP A N 1
ATOM 750 C CA . ASP A 1 119 ? 10.852 30.223 43.218 1.00 33.76 1176 ASP A CA 1
ATOM 751 C C . ASP A 1 119 ? 10.338 28.923 43.858 1.00 28.01 1176 ASP A C 1
ATOM 752 O O . ASP A 1 119 ? 11.054 27.921 43.914 1.00 22.93 1176 ASP A O 1
ATOM 757 N N . LEU A 1 120 ? 9.088 28.915 44.312 1.00 26.19 1177 LEU A N 1
ATOM 758 C CA . LEU A 1 120 ? 8.578 27.704 44.946 1.00 20.27 1177 LEU A CA 1
ATOM 759 C C . LEU A 1 120 ? 8.423 26.546 43.959 1.00 23.70 1177 LEU A C 1
ATOM 760 O O . LEU A 1 120 ? 8.626 25.399 44.323 1.00 20.96 1177 LEU A O 1
ATOM 765 N N . LEU A 1 121 ? 8.088 26.838 42.704 1.00 21.29 1178 LEU A N 1
ATOM 766 C CA . LEU A 1 121 ? 8.009 25.773 41.713 1.00 19.64 1178 LEU A CA 1
ATOM 767 C C . LEU A 1 121 ? 9.392 25.193 41.460 1.00 18.85 1178 LEU A C 1
ATOM 768 O O . LEU A 1 121 ? 9.563 23.989 41.355 1.00 17.31 1178 LEU A O 1
ATOM 773 N N . LYS A 1 122 ? 10.395 26.068 41.411 1.00 22.38 1179 LYS A N 1
ATOM 774 C CA . LYS A 1 122 ? 11.766 25.610 41.202 1.00 29.80 1179 LYS A CA 1
ATOM 775 C C . LYS A 1 122 ? 12.216 24.678 42.332 1.00 26.97 1179 LYS A C 1
ATOM 776 O O . LYS A 1 122 ? 12.802 23.612 42.087 1.00 26.97 1179 LYS A O 1
ATOM 782 N N . LYS A 1 123 ? 11.923 25.093 43.560 1.00 21.40 1180 LYS A N 1
ATOM 783 C CA . LYS A 1 123 ? 12.285 24.349 44.764 1.00 24.35 1180 LYS A CA 1
ATOM 784 C C . LYS A 1 123 ? 11.573 23.009 44.813 1.00 27.69 1180 LYS A C 1
ATOM 785 O O . LYS A 1 123 ? 12.144 22.002 45.230 1.00 24.00 1180 LYS A O 1
ATOM 791 N N . ALA A 1 124 ? 10.310 23.009 44.393 1.00 26.83 1181 ALA A N 1
ATOM 792 C CA . ALA A 1 124 ? 9.506 21.798 44.414 1.00 20.28 1181 ALA A CA 1
ATOM 793 C C . ALA A 1 124 ? 9.863 20.932 43.216 1.00 22.39 1181 ALA A C 1
ATOM 794 O O . ALA A 1 124 ? 9.391 19.800 43.068 1.00 22.53 1181 ALA A O 1
ATOM 796 N N . ASN A 1 125 ? 10.722 21.476 42.363 1.00 21.21 1182 ASN A N 1
ATOM 797 C CA . ASN A 1 125 ? 11.130 20.790 41.166 1.00 16.63 1182 ASN A CA 1
ATOM 798 C C . ASN A 1 125 ? 9.920 20.472 40.294 1.00 31.13 1182 ASN A C 1
ATOM 799 O O . ASN A 1 125 ? 9.729 19.332 39.888 1.00 26.57 1182 ASN A O 1
ATOM 804 N N . ILE A 1 126 ? 9.102 21.482 40.024 1.00 20.45 1183 ILE A N 1
ATOM 805 C CA . ILE A 1 126 ? 7.950 21.305 39.142 1.00 26.50 1183 ILE A CA 1
ATOM 806 C C . ILE A 1 126 ? 8.135 22.132 37.885 1.00 18.81 1183 ILE A C 1
ATOM 807 O O . ILE A 1 126 ? 8.493 23.309 37.958 1.00 27.84 1183 ILE A O 1
ATOM 812 N N . THR A 1 127 ? 7.925 21.500 36.736 1.00 23.23 1184 THR A N 1
ATOM 813 C CA . THR A 1 127 ? 8.026 22.174 35.445 1.00 14.58 1184 THR A CA 1
ATOM 814 C C . THR A 1 127 ? 6.621 22.306 34.893 1.00 16.24 1184 THR A C 1
ATOM 815 O O . THR A 1 127 ? 5.878 21.331 34.910 1.00 19.37 1184 THR A O 1
ATOM 819 N N . VAL A 1 128 ? 6.249 23.503 34.454 1.00 12.94 1185 VAL A N 1
ATOM 820 C CA . VAL A 1 128 ? 4.957 23.698 33.800 1.00 16.23 1185 VAL A CA 1
ATOM 821 C C . VAL A 1 128 ? 5.169 24.164 32.364 1.00 14.33 1185 VAL A C 1
ATOM 822 O O . VAL A 1 128 ? 6.200 24.766 32.028 1.00 19.17 1185 VAL A O 1
ATOM 826 N N . LYS A 1 129 ? 4.182 23.907 31.513 1.00 13.05 1186 LYS A N 1
ATOM 827 C CA . LYS A 1 129 ? 4.202 24.411 30.151 1.00 14.36 1186 LYS A CA 1
ATOM 828 C C . LYS A 1 129 ? 3.135 25.496 30.007 1.00 16.58 1186 LYS A C 1
ATOM 829 O O . LYS A 1 129 ? 1.951 25.245 30.213 1.00 12.94 1186 LYS A O 1
ATOM 835 N N . GLY A 1 130 ? 3.551 26.703 29.666 1.00 17.41 1187 GLY A N 1
ATOM 836 C CA . GLY A 1 130 ? 2.604 27.776 29.471 1.00 16.90 1187 GLY A CA 1
ATOM 837 C C . GLY A 1 130 ? 1.780 28.038 30.713 1.00 11.90 1187 GLY A C 1
ATOM 838 O O . GLY A 1 130 ? 2.324 28.179 31.819 1.00 14.92 1187 GLY A O 1
ATOM 839 N N . ALA A 1 131 ? 0.470 28.121 30.545 1.00 11.93 1188 ALA A N 1
ATOM 840 C CA . ALA A 1 131 ? -0.430 28.552 31.621 1.00 12.77 1188 ALA A CA 1
ATOM 841 C C . ALA A 1 131 ? -0.668 27.447 32.658 1.00 11.80 1188 ALA A C 1
ATOM 842 O O . ALA A 1 131 ? -0.623 26.266 32.346 1.00 11.29 1188 ALA A O 1
ATOM 844 N N . PHE A 1 132 ? -0.930 27.834 33.900 1.00 11.16 1189 PHE A N 1
ATOM 845 C CA . PHE A 1 132 ? -1.147 26.856 34.964 1.00 10.39 1189 PHE A CA 1
ATOM 846 C C . PHE A 1 132 ? -1.916 27.512 36.105 1.00 7.98 1189 PHE A C 1
ATOM 847 O O . PHE A 1 132 ? -2.028 28.740 36.145 1.00 11.33 1189 PHE A O 1
ATOM 855 N N . GLN A 1 133 ? -2.455 26.701 37.017 1.00 10.79 1190 GLN A N 1
ATOM 856 C CA . GLN A 1 133 ? -3.055 27.209 38.249 1.00 12.05 1190 GLN A CA 1
ATOM 857 C C . GLN A 1 133 ? -2.209 26.776 39.440 1.00 8.90 1190 GLN A C 1
ATOM 858 O O . GLN A 1 133 ? -1.636 25.655 39.433 1.00 11.43 1190 GLN A O 1
ATOM 864 N N . LEU A 1 134 ? -2.102 27.669 40.432 1.00 10.37 1191 LEU A N 1
ATOM 865 C CA . LEU A 1 134 ? -1.478 27.362 41.719 1.00 13.63 1191 LEU A CA 1
ATOM 866 C C . LEU A 1 134 ? -2.511 27.507 42.842 1.00 11.73 1191 LEU A C 1
ATOM 867 O O . LEU A 1 134 ? -3.149 28.580 43.005 1.00 12.76 1191 LEU A O 1
ATOM 872 N N . PHE A 1 135 ? -2.730 26.402 43.555 1.00 12.20 1192 PHE A N 1
ATOM 873 C CA . PHE A 1 135 ? -3.550 26.383 44.750 1.00 13.72 1192 PHE A CA 1
ATOM 874 C C . PHE A 1 135 ? -2.565 26.423 45.913 1.00 12.14 1192 PHE A C 1
ATOM 875 O O . PHE A 1 135 ? -1.614 25.663 45.950 1.00 14.47 1192 PHE A O 1
ATOM 883 N N . SER A 1 136 ? -2.804 27.349 46.830 1.00 12.13 1193 SER A N 1
ATOM 884 C CA . SER A 1 136 ? -1.839 27.670 47.884 1.00 11.37 1193 SER A CA 1
ATOM 885 C C . SER A 1 136 ? -2.486 27.642 49.242 1.00 16.80 1193 SER A C 1
ATOM 886 O O . SER A 1 136 ? -3.560 28.217 49.420 1.00 14.88 1193 SER A O 1
ATOM 889 N N . ALA A 1 137 ? -1.816 26.984 50.189 1.00 19.13 1194 ALA A N 1
ATOM 890 C CA . ALA A 1 137 ? -2.133 27.123 51.614 1.00 23.81 1194 ALA A CA 1
ATOM 891 C C . ALA A 1 137 ? -1.619 28.482 52.099 1.00 16.56 1194 ALA A C 1
ATOM 892 O O . ALA A 1 137 ? -0.412 28.711 52.146 1.00 24.13 1194 ALA A O 1
ATOM 894 N N . ASP A 1 138 ? -2.552 29.359 52.455 1.00 17.34 1195 ASP A N 1
ATOM 895 C CA . ASP A 1 138 ? -2.239 30.745 52.811 1.00 21.45 1195 ASP A CA 1
ATOM 896 C C . ASP A 1 138 ? -1.331 30.777 54.029 1.00 33.82 1195 ASP A C 1
ATOM 897 O O . ASP A 1 138 ? -0.420 31.598 54.120 1.00 26.48 1195 ASP A O 1
ATOM 902 N N . ASN A 1 139 ? -1.606 29.874 54.965 1.00 21.70 1196 ASN A N 1
ATOM 903 C CA . ASN A 1 139 ? -0.904 29.825 56.241 1.00 30.84 1196 ASN A CA 1
ATOM 904 C C . ASN A 1 139 ? -0.466 28.397 56.478 1.00 18.90 1196 ASN A C 1
ATOM 905 O O . ASN A 1 139 ? -1.247 27.592 56.986 1.00 24.20 1196 ASN A O 1
ATOM 910 N N . PRO A 1 140 ? 0.780 28.070 56.089 1.00 19.94 1197 PRO A N 1
ATOM 911 C CA . PRO A 1 140 ? 1.261 26.685 56.078 1.00 17.75 1197 PRO A CA 1
ATOM 912 C C . PRO A 1 140 ? 1.085 26.009 57.433 1.00 35.23 1197 PRO A C 1
ATOM 913 O O . PRO A 1 140 ? 0.837 24.810 57.469 1.00 22.04 1197 PRO A O 1
ATOM 917 N N . GLU A 1 141 ? 1.221 26.761 58.526 1.00 27.94 1198 GLU A N 1
ATOM 918 C CA . GLU A 1 141 ? 1.122 26.184 59.863 1.00 22.60 1198 GLU A CA 1
ATOM 919 C C . GLU A 1 141 ? -0.310 25.829 60.261 1.00 23.85 1198 GLU A C 1
ATOM 920 O O . GLU A 1 141 ? -0.540 24.771 60.850 1.00 25.75 1198 GLU A O 1
ATOM 926 N N . GLU A 1 142 ? -1.264 26.704 59.946 1.00 21.21 1199 GLU A N 1
ATOM 927 C CA . GLU A 1 142 ? -2.680 26.432 60.203 1.00 18.55 1199 GLU A CA 1
ATOM 928 C C . GLU A 1 142 ? -3.192 25.284 59.323 1.00 24.59 1199 GLU A C 1
ATOM 929 O O . GLU A 1 142 ? -3.917 24.405 59.793 1.00 22.70 1199 GLU A O 1
ATOM 935 N N . PHE A 1 143 ? -2.850 25.336 58.036 1.00 21.57 1200 PHE A N 1
ATOM 936 C CA . PHE A 1 143 ? -3.235 24.286 57.087 1.00 23.85 1200 PHE A CA 1
ATOM 937 C C . PHE A 1 143 ? -2.678 22.929 57.543 1.00 23.47 1200 PHE A C 1
ATOM 938 O O . PHE A 1 143 ? -3.370 21.894 57.499 1.00 19.53 1200 PHE A O 1
ATOM 946 N N . TYR A 1 144 ? -1.420 22.939 57.975 1.00 20.52 1201 TYR A N 1
ATOM 947 C CA . TYR A 1 144 ? -0.781 21.744 58.507 1.00 18.99 1201 TYR A CA 1
ATOM 948 C C . TYR A 1 144 ? -1.513 21.189 59.724 1.00 26.64 1201 TYR A C 1
ATOM 949 O O . TYR A 1 144 ? -1.858 20.010 59.767 1.00 17.46 1201 TYR A O 1
ATOM 958 N N . LYS A 1 145 ? -1.745 22.036 60.722 1.00 19.25 1202 LYS A N 1
ATOM 959 C CA . LYS A 1 145 ? -2.434 21.585 61.922 1.00 28.29 1202 LYS A CA 1
ATOM 960 C C . LYS A 1 145 ? -3.796 20.997 61.589 1.00 24.96 1202 LYS A C 1
ATOM 961 O O . LYS A 1 145 ? -4.209 20.015 62.196 1.00 27.18 1202 LYS A O 1
ATOM 967 N N . GLN A 1 146 ? -4.490 21.578 60.612 1.00 21.20 1203 GLN A N 1
ATOM 968 C CA . GLN A 1 146 ? -5.881 21.209 60.383 1.00 23.52 1203 GLN A CA 1
ATOM 969 C C . GLN A 1 146 ? -6.087 19.993 59.466 1.00 18.18 1203 GLN A C 1
ATOM 970 O O . GLN A 1 146 ? -6.960 19.152 59.726 1.00 20.75 1203 GLN A O 1
ATOM 976 N N . TYR A 1 147 ? -5.298 19.923 58.396 1.00 18.57 1204 TYR A N 1
ATOM 977 C CA . TYR A 1 147 ? -5.536 18.934 57.339 1.00 18.54 1204 TYR A CA 1
ATOM 978 C C . TYR A 1 147 ? -4.391 17.949 57.180 1.00 15.74 1204 TYR A C 1
ATOM 979 O O . TYR A 1 147 ? -4.620 16.756 56.990 1.00 18.15 1204 TYR A O 1
ATOM 988 N N . VAL A 1 148 ? -3.156 18.431 57.223 1.00 17.35 1205 VAL A N 1
ATOM 989 C CA . VAL A 1 148 ? -2.005 17.564 56.991 1.00 17.20 1205 VAL A CA 1
ATOM 990 C C . VAL A 1 148 ? -1.796 16.567 58.145 1.00 27.92 1205 VAL A C 1
ATOM 991 O O . VAL A 1 148 ? -1.888 15.356 57.952 1.00 19.14 1205 VAL A O 1
ATOM 995 N N . ALA A 1 149 ? -1.525 17.080 59.345 1.00 22.09 1206 ALA A N 1
ATOM 996 C CA . ALA A 1 149 ? -1.264 16.226 60.503 1.00 29.58 1206 ALA A CA 1
ATOM 997 C C . ALA A 1 149 ? -2.461 15.358 60.883 1.00 25.74 1206 ALA A C 1
ATOM 998 O O . ALA A 1 149 ? -2.304 14.347 61.570 1.00 26.08 1206 ALA A O 1
ATOM 1000 N N . THR A 1 150 ? -3.656 15.744 60.438 1.00 20.20 1207 THR A N 1
ATOM 1001 C CA . THR A 1 150 ? -4.855 14.945 60.689 1.00 19.16 1207 THR A CA 1
ATOM 1002 C C . THR A 1 150 ? -5.125 13.926 59.573 1.00 22.42 1207 THR A C 1
ATOM 1003 O O . THR A 1 150 ? -6.001 13.083 59.701 1.00 19.07 1207 THR A O 1
ATOM 1007 N N . GLY A 1 151 ? -4.355 14.005 58.494 1.00 18.15 1208 GLY A N 1
ATOM 1008 C CA . GLY A 1 151 ? -4.510 13.075 57.386 1.00 17.69 1208 GLY A CA 1
ATOM 1009 C C . GLY A 1 151 ? -5.800 13.264 56.607 1.00 16.95 1208 GLY A C 1
ATOM 1010 O O . GLY A 1 151 ? -6.418 12.301 56.171 1.00 13.62 1208 GLY A O 1
ATOM 1011 N N . THR A 1 152 ? -6.228 14.512 56.462 1.00 17.51 1209 THR A N 1
ATOM 1012 C CA . THR A 1 152 ? -7.519 14.799 55.861 1.00 23.13 1209 THR A CA 1
ATOM 1013 C C . THR A 1 152 ? -7.294 15.241 54.423 1.00 17.00 1209 THR A C 1
ATOM 1014 O O . THR A 1 152 ? -6.657 16.258 54.187 1.00 16.05 1209 THR A O 1
ATOM 1018 N N . SER A 1 153 ? -7.783 14.461 53.465 1.00 15.71 1210 SER A N 1
ATOM 1019 C CA . SER A 1 153 ? -7.604 14.816 52.058 1.00 15.72 1210 SER A CA 1
ATOM 1020 C C . SER A 1 153 ? -8.674 15.793 51.581 1.00 17.55 1210 SER A C 1
ATOM 1021 O O . SER A 1 153 ? -9.760 15.872 52.149 1.00 17.98 1210 SER A O 1
ATOM 1024 N N . LEU A 1 154 ? -8.338 16.542 50.535 1.00 13.77 1211 LEU A N 1
ATOM 1025 C CA . LEU A 1 154 ? -9.222 17.564 49.985 1.00 10.11 1211 LEU A CA 1
ATOM 1026 C C . LEU A 1 154 ? -9.479 17.222 48.530 1.00 12.34 1211 LEU A C 1
ATOM 1027 O O . LEU A 1 154 ? -8.683 16.512 47.908 1.00 14.08 1211 LEU A O 1
ATOM 1032 N N . VAL A 1 155 ? -10.598 17.702 48.001 1.00 14.53 1212 VAL A N 1
ATOM 1033 C CA . VAL A 1 155 ? -10.935 17.456 46.601 1.00 13.06 1212 VAL A CA 1
ATOM 1034 C C . VAL A 1 155 ? -11.093 18.797 45.923 1.00 10.55 1212 VAL A C 1
ATOM 1035 O O . VAL A 1 155 ? -11.863 19.643 46.364 1.00 14.28 1212 VAL A O 1
ATOM 1039 N N . ILE A 1 156 ? -10.312 18.996 44.861 1.00 16.52 1213 ILE A N 1
ATOM 1040 C CA . ILE A 1 156 ? -10.426 20.189 44.032 1.00 11.68 1213 ILE A CA 1
ATOM 1041 C C . ILE A 1 156 ? -11.294 19.843 42.838 1.00 12.67 1213 ILE A C 1
ATOM 1042 O O . ILE A 1 156 ? -10.979 18.910 42.103 1.00 14.49 1213 ILE A O 1
ATOM 1047 N N . THR A 1 157 ? -12.401 20.559 42.675 1.00 13.62 1214 THR A N 1
ATOM 1048 C CA . THR A 1 157 ? -13.195 20.476 41.453 1.00 11.43 1214 THR A CA 1
ATOM 1049 C C . THR A 1 157 ? -12.719 21.626 40.568 1.00 13.59 1214 THR A C 1
ATOM 1050 O O . THR A 1 157 ? -12.726 22.792 40.974 1.00 13.79 1214 THR A O 1
ATOM 1054 N N . ASP A 1 158 ? -12.282 21.295 39.356 1.00 10.80 1215 ASP A N 1
ATOM 1055 C CA . ASP A 1 158 ? -11.553 22.264 38.525 1.00 11.03 1215 ASP A CA 1
ATOM 1056 C C . ASP A 1 158 ? -12.040 22.229 37.076 1.00 11.64 1215 ASP A C 1
ATOM 1057 O O . ASP A 1 158 ? -11.377 21.655 36.203 1.00 12.86 1215 ASP A O 1
ATOM 1062 N N . PRO A 1 159 ? -13.222 22.811 36.824 1.00 10.40 1216 PRO A N 1
ATOM 1063 C CA . PRO A 1 159 ? -13.840 22.574 35.515 1.00 10.60 1216 PRO A CA 1
ATOM 1064 C C . PRO A 1 159 ? -13.273 23.471 34.466 1.00 11.23 1216 PRO A C 1
ATOM 1065 O O . PRO A 1 159 ? -13.028 24.647 34.681 1.00 13.32 1216 PRO A O 1
ATOM 1077 N N . THR A 1 161 ? -13.376 24.403 29.863 1.00 13.01 1218 THR A N 1
ATOM 1078 C CA . THR A 1 161 ? -14.201 24.141 28.707 1.00 10.03 1218 THR A CA 1
ATOM 1079 C C . THR A 1 161 ? -13.311 24.047 27.501 1.00 15.61 1218 THR A C 1
ATOM 1080 O O . THR A 1 161 ? -12.333 24.804 27.373 1.00 11.49 1218 THR A O 1
ATOM 1084 N N . VAL A 1 162 ? -13.614 23.106 26.615 1.00 10.07 1219 VAL A N 1
ATOM 1085 C CA . VAL A 1 162 ? -12.917 23.033 25.343 1.00 8.90 1219 VAL A CA 1
ATOM 1086 C C . VAL A 1 162 ? -13.252 24.262 24.500 1.00 10.11 1219 VAL A C 1
ATOM 1087 O O . VAL A 1 162 ? -14.451 24.570 24.261 1.00 8.94 1219 VAL A O 1
ATOM 1091 N N . LYS A 1 163 ? -12.206 24.956 24.057 1.00 9.63 1220 LYS A N 1
ATOM 1092 C CA . LYS A 1 163 ? -12.349 26.126 23.179 1.00 11.06 1220 LYS A CA 1
ATOM 1093 C C . LYS A 1 163 ? -13.166 25.798 21.932 1.00 9.82 1220 LYS A C 1
ATOM 1094 O O . LYS A 1 163 ? -12.955 24.784 21.292 1.00 10.43 1220 LYS A O 1
ATOM 1100 N N . SER A 1 164 ? -14.075 26.697 21.568 1.00 8.47 1221 SER A N 1
ATOM 1101 C CA . SER A 1 164 ? -14.946 26.444 20.430 1.00 14.35 1221 SER A CA 1
ATOM 1102 C C . SER A 1 164 ? -14.164 26.240 19.138 1.00 10.37 1221 SER A C 1
ATOM 1103 O O . SER A 1 164 ? -14.465 25.335 18.334 1.00 12.03 1221 SER A O 1
ATOM 1106 N N . GLU A 1 165 ? -13.177 27.102 18.926 1.00 15.23 1222 GLU A N 1
ATOM 1107 C CA . GLU A 1 165 ? -12.403 27.070 17.693 1.00 25.62 1222 GLU A CA 1
ATOM 1108 C C . GLU A 1 165 ? -11.615 25.763 17.543 1.00 18.44 1222 GLU A C 1
ATOM 1109 O O . GLU A 1 165 ? -11.365 25.313 16.432 1.00 18.38 1222 GLU A O 1
ATOM 1115 N N . PHE A 1 166 ? -11.284 25.120 18.659 1.00 15.65 1223 PHE A N 1
ATOM 1116 C CA . PHE A 1 166 ? -10.511 23.878 18.627 1.00 12.79 1223 PHE A CA 1
ATOM 1117 C C . PHE A 1 166 ? -11.241 22.730 17.910 1.00 19.66 1223 PHE A C 1
ATOM 1118 O O . PHE A 1 166 ? -10.611 21.803 17.389 1.00 14.58 1223 PHE A O 1
ATOM 1126 N N . GLY A 1 167 ? -12.569 22.801 17.865 1.00 15.63 1224 GLY A N 1
ATOM 1127 C CA . GLY A 1 167 ? -13.365 21.803 17.163 1.00 13.18 1224 GLY A CA 1
ATOM 1128 C C . GLY A 1 167 ? -13.142 21.760 15.658 1.00 8.72 1224 GLY A C 1
ATOM 1129 O O . GLY A 1 167 ? -13.468 20.779 14.998 1.00 12.70 1224 GLY A O 1
ATOM 1130 N N . LYS A 1 168 ? -12.554 22.831 15.145 1.00 13.69 1225 LYS A N 1
ATOM 1131 C CA . LYS A 1 168 ? -12.224 22.900 13.718 1.00 18.87 1225 LYS A CA 1
ATOM 1132 C C . LYS A 1 168 ? -10.919 22.196 13.354 1.00 26.18 1225 LYS A C 1
ATOM 1133 O O . LYS A 1 168 ? -10.657 21.960 12.182 1.00 25.61 1225 LYS A O 1
ATOM 1139 N N . THR A 1 169 ? -10.085 21.882 14.345 1.00 15.19 1226 THR A N 1
ATOM 1140 C CA . THR A 1 169 ? -8.855 21.145 14.060 1.00 15.70 1226 THR A CA 1
ATOM 1141 C C . THR A 1 169 ? -8.874 19.834 14.824 1.00 12.80 1226 THR A C 1
ATOM 1142 O O . THR A 1 169 ? -8.546 18.801 14.287 1.00 15.49 1226 THR A O 1
ATOM 1146 N N . GLY A 1 170 ? -9.289 19.914 16.084 1.00 26.17 1227 GLY A N 1
ATOM 1147 C CA . GLY A 1 170 ? -9.453 18.734 16.908 1.00 22.25 1227 GLY A CA 1
ATOM 1148 C C . GLY A 1 170 ? -8.108 18.275 17.425 1.00 15.71 1227 GLY A C 1
ATOM 1149 O O . GLY A 1 170 ? -7.075 18.880 17.129 1.00 15.49 1227 GLY A O 1
ATOM 1150 N N . GLY A 1 171 ? -8.119 17.187 18.178 1.00 10.97 1228 GLY A N 1
ATOM 1151 C CA . GLY A 1 171 ? -6.869 16.586 18.625 1.00 11.66 1228 GLY A CA 1
ATOM 1152 C C . GLY A 1 171 ? -6.806 16.296 20.113 1.00 10.13 1228 GLY A C 1
ATOM 1153 O O . GLY A 1 171 ? -7.747 16.553 20.881 1.00 9.70 1228 GLY A O 1
ATOM 1154 N N . LYS A 1 172 ? -5.683 15.703 20.517 1.00 8.92 1229 LYS A N 1
ATOM 1155 C CA . LYS A 1 172 ? -5.528 15.298 21.907 1.00 7.81 1229 LYS A CA 1
ATOM 1156 C C . LYS A 1 172 ? -5.193 16.479 22.826 1.00 11.13 1229 LYS A C 1
ATOM 1157 O O . LYS A 1 172 ? -4.545 17.444 22.422 1.00 12.91 1229 LYS A O 1
ATOM 1163 N N . TYR A 1 173 ? -5.628 16.378 24.069 1.00 9.70 1230 TYR A N 1
ATOM 1164 C CA . TYR A 1 173 ? -5.124 17.256 25.131 1.00 13.06 1230 TYR A CA 1
ATOM 1165 C C . TYR A 1 173 ? -4.980 16.459 26.401 1.00 10.01 1230 TYR A C 1
ATOM 1166 O O . TYR A 1 173 ? -5.640 15.418 26.603 1.00 9.45 1230 TYR A O 1
ATOM 1175 N N . GLU A 1 174 ? -4.094 16.927 27.271 1.00 11.68 1231 GLU A N 1
ATOM 1176 C CA . GLU A 1 174 ? -3.958 16.263 28.551 1.00 12.35 1231 GLU A CA 1
ATOM 1177 C C . GLU A 1 174 ? -3.781 17.221 29.699 1.00 11.43 1231 GLU A C 1
ATOM 1178 O O . GLU A 1 174 ? -3.127 18.253 29.569 1.00 9.87 1231 GLU A O 1
ATOM 1184 N N . ASN A 1 175 ? -4.391 16.868 30.822 1.00 9.68 1232 ASN A N 1
ATOM 1185 C CA . ASN A 1 175 ? -4.279 17.679 32.025 1.00 9.51 1232 ASN A CA 1
ATOM 1186 C C . ASN A 1 175 ? -3.307 17.019 32.984 1.00 9.74 1232 ASN A C 1
ATOM 1187 O O . ASN A 1 175 ? -3.409 15.824 33.217 1.00 11.44 1232 ASN A O 1
ATOM 1192 N N . LYS A 1 176 ? -2.360 17.802 33.502 1.00 10.20 1233 LYS A N 1
ATOM 1193 C CA . LYS A 1 176 ? -1.326 17.302 34.421 1.00 13.28 1233 LYS A CA 1
ATOM 1194 C C . LYS A 1 176 ? -1.424 18.019 35.754 1.00 14.88 1233 LYS A C 1
ATOM 1195 O O . LYS A 1 176 ? -1.659 19.218 35.787 1.00 12.22 1233 LYS A O 1
ATOM 1201 N N . ALA A 1 177 ? -1.223 17.306 36.856 1.00 14.30 1234 ALA A N 1
ATOM 1202 C CA . ALA A 1 177 ? -1.213 17.984 38.152 1.00 14.04 1234 ALA A CA 1
ATOM 1203 C C . ALA A 1 177 ? -0.034 17.535 39.004 1.00 12.78 1234 ALA A C 1
ATOM 1204 O O . ALA A 1 177 ? 0.521 16.456 38.794 1.00 15.15 1234 ALA A O 1
ATOM 1206 N N . TYR A 1 178 ? 0.319 18.376 39.970 1.00 14.22 1235 TYR A N 1
ATOM 1207 C CA . TYR A 1 178 ? 1.432 18.122 40.877 1.00 15.90 1235 TYR A CA 1
ATOM 1208 C C . TYR A 1 178 ? 1.022 18.549 42.280 1.00 19.52 1235 TYR A C 1
ATOM 1209 O O . TYR A 1 178 ? 0.307 19.526 42.469 1.00 18.94 1235 TYR A O 1
ATOM 1218 N N . GLN A 1 179 ? 1.442 17.791 43.278 1.00 12.96 1236 GLN A N 1
ATOM 1219 C CA . GLN A 1 179 ? 1.185 18.181 44.650 1.00 12.74 1236 GLN A CA 1
ATOM 1220 C C . GLN A 1 179 ? 2.511 18.543 45.309 1.00 11.52 1236 GLN A C 1
ATOM 1221 O O . GLN A 1 179 ? 3.518 17.896 45.061 1.00 14.88 1236 GLN A O 1
ATOM 1227 N N . ILE A 1 180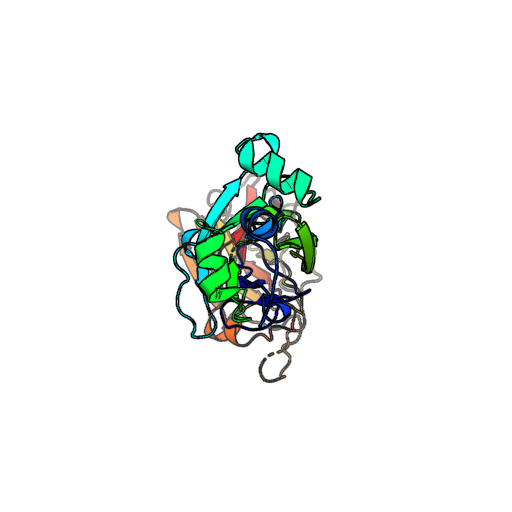 ? 2.506 19.623 46.082 1.00 14.55 1237 ILE A N 1
ATOM 1228 C CA . ILE A 1 180 ? 3.705 20.073 46.805 1.00 12.36 1237 ILE A CA 1
ATOM 1229 C C . ILE A 1 180 ? 3.487 19.968 48.315 1.00 13.18 1237 ILE A C 1
ATOM 1230 O O . ILE A 1 180 ? 2.660 20.694 48.889 1.00 12.68 1237 ILE A O 1
ATOM 1235 N N . ASP A 1 181 ? 4.205 19.041 48.941 1.00 17.34 1238 ASP A N 1
ATOM 1236 C CA . ASP A 1 181 ? 4.117 18.831 50.389 1.00 14.49 1238 ASP A CA 1
ATOM 1237 C C . ASP A 1 181 ? 5.428 19.262 51.018 1.00 19.01 1238 ASP A C 1
ATOM 1238 O O . ASP A 1 181 ? 6.481 18.764 50.638 1.00 18.74 1238 ASP A O 1
ATOM 1243 N N . PHE A 1 182 ? 5.348 20.181 51.975 1.00 15.86 1239 PHE A N 1
ATOM 1244 C CA . PHE A 1 182 ? 6.546 20.700 52.629 1.00 17.44 1239 PHE A CA 1
ATOM 1245 C C . PHE A 1 182 ? 7.520 21.237 51.591 1.00 24.45 1239 PHE A C 1
ATOM 1246 O O . PHE A 1 182 ? 8.726 21.007 51.691 1.00 22.08 1239 PHE A O 1
ATOM 1254 N N . GLY A 1 183 ? 6.985 21.914 50.568 1.00 21.84 1240 GLY A N 1
ATOM 1255 C CA . GLY A 1 183 ? 7.810 22.483 49.517 1.00 23.01 1240 GLY A CA 1
ATOM 1256 C C . GLY A 1 183 ? 8.392 21.508 48.498 1.00 21.33 1240 GLY A C 1
ATOM 1257 O O . GLY A 1 183 ? 9.070 21.930 47.557 1.00 23.13 1240 GLY A O 1
ATOM 1258 N N . ASN A 1 184 ? 8.142 20.210 48.673 1.00 16.10 1241 ASN A N 1
ATOM 1259 C CA . ASN A 1 184 ? 8.611 19.218 47.732 1.00 16.90 1241 ASN A CA 1
ATOM 1260 C C . ASN A 1 184 ? 7.460 18.751 46.854 1.00 23.60 1241 ASN A C 1
ATOM 1261 O O . ASN A 1 184 ? 6.407 18.386 47.357 1.00 18.28 1241 ASN A O 1
ATOM 1266 N N . GLY A 1 185 ? 7.672 18.759 45.544 1.00 19.72 1242 GLY A N 1
ATOM 1267 C CA . GLY A 1 185 ? 6.597 18.468 44.607 1.00 22.06 1242 GLY A CA 1
ATOM 1268 C C . GLY A 1 185 ? 6.737 17.130 43.925 1.00 19.13 1242 GLY A C 1
ATOM 1269 O O . GLY A 1 185 ? 7.829 16.603 43.764 1.00 23.91 1242 GLY A O 1
ATOM 1270 N N . TYR A 1 186 ? 5.600 16.576 43.514 1.00 14.52 1243 TYR A N 1
ATOM 1271 C CA . TYR A 1 186 ? 5.564 15.337 42.773 1.00 16.93 1243 TYR A CA 1
ATOM 1272 C C . TYR A 1 186 ? 4.299 15.300 41.914 1.00 15.54 1243 TYR A C 1
ATOM 1273 O O . TYR A 1 186 ? 3.289 15.934 42.248 1.00 17.00 1243 TYR A O 1
ATOM 1282 N N . ALA A 1 187 ? 4.390 14.568 40.812 1.00 18.28 1244 ALA A N 1
ATOM 1283 C CA . ALA A 1 187 ? 3.296 14.435 39.857 1.00 14.98 1244 ALA A CA 1
ATOM 1284 C C . ALA A 1 187 ? 2.177 13.579 40.444 1.00 15.88 1244 ALA A C 1
ATOM 1285 O O . ALA A 1 187 ? 2.440 12.560 41.097 1.00 20.03 1244 ALA A O 1
ATOM 1287 N N . THR A 1 188 ? 0.927 13.982 40.215 1.00 12.60 1245 THR A N 1
ATOM 1288 C CA . THR A 1 188 ? -0.215 13.242 40.776 1.00 14.86 1245 THR A CA 1
ATOM 1289 C C . THR A 1 188 ? -1.028 12.428 39.780 1.00 30.91 1245 THR A C 1
ATOM 1290 O O . THR A 1 188 ? -1.473 11.327 40.083 1.00 35.95 1245 THR A O 1
ATOM 1294 N N . GLU A 1 189 ? -1.257 12.975 38.604 1.00 29.54 1246 GLU A N 1
ATOM 1295 C CA . GLU A 1 189 ? -1.899 12.177 37.575 1.00 36.47 1246 GLU A CA 1
ATOM 1296 C C . GLU A 1 189 ? -1.959 12.948 36.286 1.00 24.33 1246 GLU A C 1
ATOM 1297 O O . GLU A 1 189 ? -1.724 14.164 36.262 1.00 23.74 1246 GLU A O 1
ATOM 1303 N N . VAL A 1 190 ? -2.208 12.211 35.208 1.00 19.86 1247 VAL A N 1
ATOM 1304 C CA . VAL A 1 190 ? -2.413 12.786 33.880 1.00 14.15 1247 VAL A CA 1
ATOM 1305 C C . VAL A 1 190 ? -3.671 12.145 33.294 1.00 15.09 1247 VAL A C 1
ATOM 1306 O O . VAL A 1 190 ? -3.862 10.929 33.397 1.00 19.21 1247 VAL A O 1
ATOM 1310 N N . VAL A 1 191 ? -4.547 12.968 32.726 1.00 13.81 1248 VAL A N 1
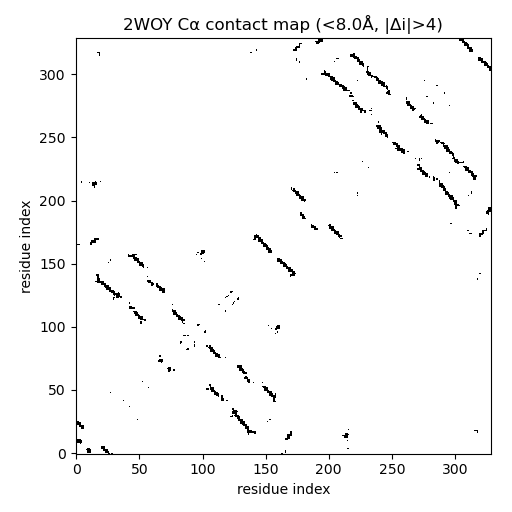ATOM 1311 C CA . VAL A 1 191 ? -5.758 12.477 32.047 1.00 12.84 1248 VAL A CA 1
ATOM 1312 C C . VAL A 1 191 ? -5.767 13.044 30.631 1.00 10.33 1248 VAL A C 1
ATOM 1313 O O . VAL A 1 191 ? -5.585 14.246 30.428 1.00 9.61 1248 VAL A O 1
ATOM 1317 N N . VAL A 1 192 ? -5.946 12.152 29.666 1.00 10.87 1249 VAL A N 1
ATOM 1318 C CA . VAL A 1 192 ? -5.931 12.487 28.259 1.00 11.30 1249 VAL A CA 1
ATOM 1319 C C . VAL A 1 192 ? -7.362 12.423 27.720 1.00 11.13 1249 VAL A C 1
ATOM 1320 O O . VAL A 1 192 ? -8.138 11.536 28.102 1.00 10.27 1249 VAL A O 1
ATOM 1324 N N . ASN A 1 193 ? -7.693 13.363 26.835 1.00 11.38 1250 ASN A N 1
ATOM 1325 C CA . ASN A 1 193 ? -8.941 13.326 26.098 1.00 8.35 1250 ASN A CA 1
ATOM 1326 C C . ASN A 1 193 ? -8.684 13.728 24.641 1.00 8.20 1250 ASN A C 1
ATOM 1327 O O . ASN A 1 193 ? -7.583 14.184 24.281 1.00 10.11 1250 ASN A O 1
ATOM 1332 N N . ASN A 1 194 ? -9.693 13.560 23.787 1.00 8.58 1251 ASN A N 1
ATOM 1333 C CA . ASN A 1 194 ? -9.556 13.922 22.399 1.00 8.28 1251 ASN A CA 1
ATOM 1334 C C . ASN A 1 194 ? -10.736 14.743 21.951 1.00 8.43 1251 ASN A C 1
ATOM 1335 O O . ASN A 1 194 ? -11.873 14.424 22.299 1.00 10.26 1251 ASN A O 1
ATOM 1340 N N . VAL A 1 195 ? -10.475 15.794 21.182 1.00 8.43 1252 VAL A N 1
ATOM 1341 C CA . VAL A 1 195 ? -11.555 16.586 20.596 1.00 7.93 1252 VAL A CA 1
ATOM 1342 C C . VAL A 1 195 ? -11.738 16.159 19.144 1.00 8.93 1252 VAL A C 1
ATOM 1343 O O . VAL A 1 195 ? -10.812 16.249 18.350 1.00 10.78 1252 VAL A O 1
ATOM 1347 N N . PRO A 1 196 ? -12.950 15.690 18.794 1.00 8.97 1253 PRO A N 1
ATOM 1348 C CA . PRO A 1 196 ? -13.178 15.297 17.396 1.00 9.64 1253 PRO A CA 1
ATOM 1349 C C . PRO A 1 196 ? -13.216 16.537 16.498 1.00 7.86 1253 PRO A C 1
ATOM 1350 O O . PRO A 1 196 ? -13.661 17.623 16.926 1.00 11.43 1253 PRO A O 1
ATOM 1354 N N . LYS A 1 197 ? -12.767 16.374 15.252 1.00 11.44 1254 LYS A N 1
ATOM 1355 C CA . LYS A 1 197 ? -12.878 17.466 14.290 1.00 13.44 1254 LYS A CA 1
ATOM 1356 C C . LYS A 1 197 ? -14.250 17.362 13.601 1.00 9.91 1254 LYS A C 1
ATOM 1357 O O . LYS A 1 197 ? -14.644 16.308 13.104 1.00 13.95 1254 LYS A O 1
ATOM 1363 N N . ILE A 1 198 ? -14.983 18.461 13.678 1.00 8.73 1255 ILE A N 1
ATOM 1364 C CA . ILE A 1 198 ? -16.326 18.531 13.109 1.00 10.65 1255 ILE A CA 1
ATOM 1365 C C . ILE A 1 198 ? -16.253 19.282 11.782 1.00 8.65 1255 ILE A C 1
ATOM 1366 O O . ILE A 1 198 ? -15.884 20.472 11.755 1.00 10.52 1255 ILE A O 1
ATOM 1371 N N . THR A 1 199 ? -16.584 18.583 10.692 1.00 7.19 1256 THR A N 1
ATOM 1372 C CA . THR A 1 199 ? -16.340 19.074 9.344 1.00 9.90 1256 THR A CA 1
ATOM 1373 C C . THR A 1 199 ? -17.597 18.878 8.511 1.00 8.12 1256 THR A C 1
ATOM 1374 O O . THR A 1 199 ? -17.760 17.877 7.821 1.00 9.26 1256 THR A O 1
ATOM 1378 N N . PRO A 1 200 ? -18.493 19.861 8.573 1.00 6.46 1257 PRO A N 1
ATOM 1379 C CA . PRO A 1 200 ? -19.715 19.771 7.760 1.00 6.16 1257 PRO A CA 1
ATOM 1380 C C . PRO A 1 200 ? -19.392 19.941 6.280 1.00 5.81 1257 PRO A C 1
ATOM 1381 O O . PRO A 1 200 ? -18.400 20.612 5.934 1.00 9.64 1257 PRO A O 1
ATOM 1385 N N . LYS A 1 201 ? -20.240 19.369 5.422 1.00 5.65 1258 LYS A N 1
ATOM 1386 C CA . LYS A 1 201 ? -20.029 19.385 3.991 1.00 5.07 1258 LYS A CA 1
ATOM 1387 C C . LYS A 1 201 ? -21.330 19.794 3.323 1.00 6.54 1258 LYS A C 1
ATOM 1388 O O . LYS A 1 201 ? -22.402 19.448 3.788 1.00 7.84 1258 LYS A O 1
ATOM 1394 N N . LYS A 1 202 ? -21.231 20.481 2.205 1.00 7.60 1259 LYS A N 1
ATOM 1395 C CA . LYS A 1 202 ? -22.375 20.888 1.449 1.00 5.81 1259 LYS A CA 1
ATOM 1396 C C . LYS A 1 202 ? -22.214 20.443 -0.001 1.00 7.33 1259 LYS A C 1
ATOM 1397 O O . LYS A 1 202 ? -21.197 20.663 -0.570 1.00 7.88 1259 LYS A O 1
ATOM 1403 N N . ASP A 1 203 ? -23.231 19.782 -0.537 1.00 5.36 1260 ASP A N 1
ATOM 1404 C CA . ASP A 1 203 ? -23.262 19.331 -1.939 1.00 5.06 1260 ASP A CA 1
ATOM 1405 C C . ASP A 1 203 ? -24.524 19.891 -2.611 1.00 6.42 1260 ASP A C 1
ATOM 1406 O O . ASP A 1 203 ? -25.417 20.399 -1.941 1.00 7.87 1260 ASP A O 1
ATOM 1411 N N . VAL A 1 204 ? -24.592 19.787 -3.936 1.00 5.98 1261 VAL A N 1
ATOM 1412 C CA . VAL A 1 204 ? -25.791 20.157 -4.695 1.00 7.58 1261 VAL A CA 1
ATOM 1413 C C . VAL A 1 204 ? -26.259 18.909 -5.438 1.00 7.11 1261 VAL A C 1
ATOM 1414 O O . VAL A 1 204 ? -25.472 18.253 -6.119 1.00 8.44 1261 VAL A O 1
ATOM 1418 N N . THR A 1 205 ? -27.531 18.552 -5.311 1.00 7.24 1262 THR A N 1
ATOM 1419 C CA . THR A 1 205 ? -27.994 17.363 -6.022 1.00 7.12 1262 THR A CA 1
ATOM 1420 C C . THR A 1 205 ? -29.350 17.570 -6.684 1.00 10.41 1262 THR A C 1
ATOM 1421 O O . THR A 1 205 ? -30.044 18.533 -6.394 1.00 9.78 1262 THR A O 1
ATOM 1425 N N . VAL A 1 206 ? -29.747 16.646 -7.551 1.00 13.06 1263 VAL A N 1
ATOM 1426 C CA . VAL A 1 206 ? -31.141 16.624 -8.005 1.00 13.07 1263 VAL A CA 1
ATOM 1427 C C . VAL A 1 206 ? -31.812 15.308 -7.601 1.00 8.65 1263 VAL A C 1
ATOM 1428 O O . VAL A 1 206 ? -32.736 14.825 -8.278 1.00 17.84 1263 VAL A O 1
ATOM 1432 N N . SER A 1 207 ? -31.325 14.699 -6.529 1.00 11.85 1264 SER A N 1
ATOM 1433 C CA . SER A 1 207 ? -31.865 13.416 -6.053 1.00 11.85 1264 SER A CA 1
ATOM 1434 C C . SER A 1 207 ? -31.596 13.277 -4.573 1.00 20.89 1264 SER A C 1
ATOM 1435 O O . SER A 1 207 ? -30.652 13.902 -4.060 1.00 19.87 1264 SER A O 1
ATOM 1438 N N . LEU A 1 208 ? -32.383 12.432 -3.896 1.00 11.46 1265 LEU A N 1
ATOM 1439 C CA . LEU A 1 208 ? -32.147 12.117 -2.489 1.00 10.00 1265 LEU A CA 1
ATOM 1440 C C . LEU A 1 208 ? -31.228 10.900 -2.312 1.00 13.99 1265 LEU A C 1
ATOM 1441 O O . LEU A 1 208 ? -30.804 10.591 -1.183 1.00 14.57 1265 LEU A O 1
ATOM 1446 N N . ASP A 1 209 ? -30.962 10.182 -3.406 1.00 12.65 1266 ASP A N 1
ATOM 1447 C CA . ASP A 1 209 ? -30.040 9.037 -3.390 1.00 13.44 1266 ASP A CA 1
ATOM 1448 C C . ASP A 1 209 ? -28.658 9.563 -3.028 1.00 18.98 1266 ASP A C 1
ATOM 1449 O O . ASP A 1 209 ? -28.141 10.438 -3.738 1.00 17.15 1266 ASP A O 1
ATOM 1454 N N . PRO A 1 210 ? -28.058 9.051 -1.933 1.00 14.92 1267 PRO A N 1
ATOM 1455 C CA . PRO A 1 210 ? -26.744 9.544 -1.502 1.00 16.13 1267 PRO A CA 1
ATOM 1456 C C . PRO A 1 210 ? -25.662 9.307 -2.541 1.00 20.76 1267 PRO A C 1
ATOM 1457 O O . PRO A 1 210 ? -24.619 9.978 -2.455 1.00 18.97 1267 PRO A O 1
ATOM 1461 N N . THR A 1 211 ? -25.882 8.372 -3.476 1.00 20.08 1268 THR A N 1
ATOM 1462 C CA . THR A 1 211 ? -24.899 8.103 -4.520 1.00 20.95 1268 THR A CA 1
ATOM 1463 C C . THR A 1 211 ? -25.009 9.030 -5.729 1.00 19.62 1268 THR A C 1
ATOM 1464 O O . THR A 1 211 ? -24.160 8.976 -6.612 1.00 22.29 1268 THR A O 1
ATOM 1468 N N . SER A 1 212 ? -26.025 9.895 -5.773 1.00 19.23 1269 SER A N 1
ATOM 1469 C CA A SER A 1 212 ? -26.257 10.762 -6.933 0.50 18.91 1269 SER A CA 1
ATOM 1470 C CA B SER A 1 212 ? -26.227 10.719 -6.956 0.50 18.61 1269 SER A CA 1
ATOM 1471 C C . SER A 1 212 ? -25.163 11.815 -7.091 1.00 17.04 1269 SER A C 1
ATOM 1472 O O . SER A 1 212 ? -24.486 12.182 -6.122 1.00 20.16 1269 SER A O 1
ATOM 1477 N N . GLU A 1 213 ? -25.014 12.294 -8.313 1.00 14.50 1270 GLU A N 1
ATOM 1478 C CA . GLU A 1 213 ? -23.977 13.247 -8.707 1.00 22.01 1270 GLU A CA 1
ATOM 1479 C C . GLU A 1 213 ? -24.045 14.586 -7.984 1.00 26.59 1270 GLU A C 1
ATOM 1480 O O . GLU A 1 213 ? -25.118 15.150 -7.797 1.00 16.68 1270 GLU A O 1
ATOM 1486 N N . ASN A 1 214 ? -22.877 15.094 -7.610 1.00 18.31 1271 ASN A N 1
ATOM 1487 C CA . ASN A 1 214 ? -22.765 16.428 -7.026 1.00 17.09 1271 ASN A CA 1
ATOM 1488 C C . ASN A 1 214 ? -22.687 17.474 -8.158 1.00 15.12 1271 ASN A C 1
ATOM 1489 O O . ASN A 1 214 ? -21.827 17.387 -9.016 1.00 18.53 1271 ASN A O 1
ATOM 1494 N N . LEU A 1 215 ? -23.597 18.446 -8.158 1.00 12.09 1272 LEU A N 1
ATOM 1495 C CA . LEU A 1 215 ? -23.652 19.490 -9.182 1.00 14.61 1272 LEU A CA 1
ATOM 1496 C C . LEU A 1 215 ? -22.891 20.764 -8.798 1.00 10.85 1272 LEU A C 1
ATOM 1497 O O . LEU A 1 215 ? -22.978 21.768 -9.488 1.00 11.44 1272 LEU A O 1
ATOM 1502 N N . ASP A 1 216 ? -22.189 20.735 -7.669 1.00 10.64 1273 ASP A N 1
ATOM 1503 C CA . ASP A 1 216 ? -21.309 21.835 -7.295 1.00 9.02 1273 ASP A CA 1
ATOM 1504 C C . ASP A 1 216 ? -20.376 22.128 -8.462 1.00 10.25 1273 ASP A C 1
ATOM 1505 O O . ASP A 1 216 ? -19.734 21.212 -9.025 1.00 12.90 1273 ASP A O 1
ATOM 1510 N N . GLY A 1 217 ? -20.321 23.391 -8.856 1.00 10.68 1274 GLY A N 1
ATOM 1511 C CA . GLY A 1 217 ? -19.498 23.807 -9.981 1.00 14.58 1274 GLY A CA 1
ATOM 1512 C C . GLY A 1 217 ? -20.156 23.624 -11.332 1.00 16.19 1274 GLY A C 1
ATOM 1513 O O . GLY A 1 217 ? -19.537 23.898 -12.364 1.00 19.83 1274 GLY A O 1
ATOM 1514 N N . GLN A 1 218 ? -21.412 23.184 -11.346 1.00 10.81 1275 GLN A N 1
ATOM 1515 C CA . GLN A 1 218 ? -22.098 22.918 -12.608 1.00 12.63 1275 GLN A CA 1
ATOM 1516 C C . GLN A 1 218 ? -23.250 23.883 -12.845 1.00 11.35 1275 GLN A C 1
ATOM 1517 O O . GLN A 1 218 ? -23.331 24.933 -12.202 1.00 13.01 1275 GLN A O 1
ATOM 1523 N N . THR A 1 219 ? -24.126 23.537 -13.782 1.00 14.08 1276 THR A N 1
ATOM 1524 C CA . THR A 1 219 ? -25.238 24.421 -14.132 1.00 12.38 1276 THR A CA 1
ATOM 1525 C C . THR A 1 219 ? -26.543 23.909 -13.540 1.00 12.55 1276 THR A C 1
ATOM 1526 O O . THR A 1 219 ? -26.744 22.703 -13.367 1.00 15.27 1276 THR A O 1
ATOM 1530 N N . VAL A 1 220 ? -27.408 24.854 -13.199 1.00 10.05 1277 VAL A N 1
ATOM 1531 C CA . VAL A 1 220 ? -28.779 24.586 -12.782 1.00 10.65 1277 VAL A CA 1
ATOM 1532 C C . VAL A 1 220 ? -29.670 25.441 -13.715 1.00 10.79 1277 VAL A C 1
ATOM 1533 O O . VAL A 1 220 ? -29.380 26.605 -13.977 1.00 11.58 1277 VAL A O 1
ATOM 1537 N N . GLN A 1 221 ? -30.736 24.872 -14.263 1.00 11.42 1278 GLN A N 1
ATOM 1538 C CA . GLN A 1 221 ? -31.578 25.636 -15.185 1.00 11.17 1278 GLN A CA 1
ATOM 1539 C C . GLN A 1 221 ? -32.483 26.580 -14.417 1.00 10.44 1278 GLN A C 1
ATOM 1540 O O . GLN A 1 221 ? -32.823 26.345 -13.247 1.00 10.10 1278 GLN A O 1
ATOM 1546 N N . LEU A 1 222 ? -32.876 27.667 -15.065 1.00 8.98 1279 LEU A N 1
ATOM 1547 C CA . LEU A 1 222 ? -33.804 28.605 -14.447 1.00 7.79 1279 LEU A CA 1
ATOM 1548 C C . LEU A 1 222 ? -35.116 27.879 -14.118 1.00 10.04 1279 LEU A C 1
ATOM 1549 O O . LEU A 1 222 ? -35.705 27.188 -14.992 1.00 11.73 1279 LEU A O 1
ATOM 1554 N N . TYR A 1 223 ? -35.566 28.051 -12.869 1.00 8.77 1280 TYR A N 1
ATOM 1555 C CA . TYR A 1 223 ? -36.820 27.488 -12.338 1.00 6.45 1280 TYR A CA 1
ATOM 1556 C C . TYR A 1 223 ?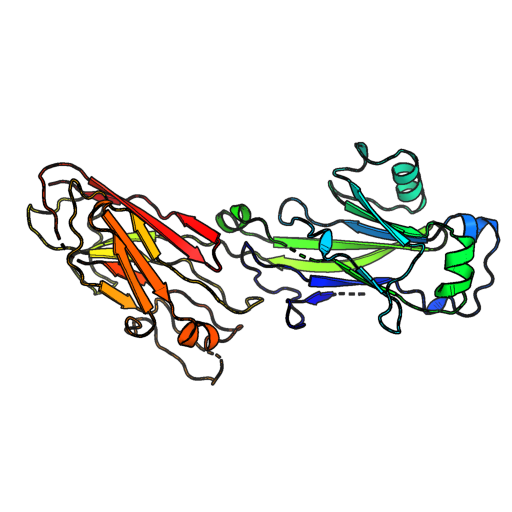 -36.719 25.987 -12.099 1.00 9.23 1280 TYR A C 1
ATOM 1557 O O . TYR A 1 223 ? -37.691 25.365 -11.690 1.00 9.55 1280 TYR A O 1
ATOM 1566 N N . GLN A 1 224 ? -35.525 25.419 -12.275 1.00 8.11 1281 GLN A N 1
ATOM 1567 C CA . GLN A 1 224 ? -35.314 24.022 -11.909 1.00 8.16 1281 GLN A CA 1
ATOM 1568 C C . GLN A 1 224 ? -35.319 23.878 -10.392 1.00 6.57 1281 GLN A C 1
ATOM 1569 O O . GLN A 1 224 ? -34.767 24.731 -9.682 1.00 9.77 1281 GLN A O 1
ATOM 1575 N N . THR A 1 225 ? -35.919 22.811 -9.887 1.00 7.46 1282 THR A N 1
ATOM 1576 C CA . THR A 1 225 ? -35.772 22.497 -8.474 1.00 10.29 1282 THR A CA 1
ATOM 1577 C C . THR A 1 225 ? -34.554 21.600 -8.280 1.00 8.81 1282 THR A C 1
ATOM 1578 O O . THR A 1 225 ? -34.152 20.833 -9.170 1.00 13.87 1282 THR A O 1
ATOM 1582 N N . PHE A 1 226 ? -33.941 21.720 -7.111 1.00 7.04 1283 PHE A N 1
ATOM 1583 C CA . PHE A 1 226 ? -32.751 20.952 -6.808 1.00 7.54 1283 PHE A CA 1
ATOM 1584 C C . PHE A 1 226 ? -32.610 20.915 -5.300 1.00 6.15 1283 PHE A C 1
ATOM 1585 O O . PHE A 1 226 ? -33.334 21.598 -4.586 1.00 9.76 1283 PHE A O 1
ATOM 1593 N N . ASN A 1 227 ? -31.657 20.143 -4.794 1.00 5.35 1284 ASN A N 1
ATOM 1594 C CA . ASN A 1 227 ? -31.405 20.126 -3.372 1.00 5.05 1284 ASN A CA 1
ATOM 1595 C C . ASN A 1 227 ? -30.064 20.722 -3.004 1.00 6.64 1284 ASN A C 1
ATOM 1596 O O . ASN A 1 227 ? -29.059 20.460 -3.669 1.00 6.92 1284 ASN A O 1
ATOM 1601 N N . TYR A 1 228 ? -30.029 21.449 -1.886 1.00 6.36 1285 TYR A N 1
ATOM 1602 C CA . TYR A 1 228 ? -28.773 21.619 -1.160 1.00 5.87 1285 TYR A CA 1
ATOM 1603 C C . TYR A 1 228 ? -28.680 20.503 -0.129 1.00 8.16 1285 TYR A C 1
ATOM 1604 O O . TYR A 1 228 ? -29.587 20.333 0.686 1.00 7.53 1285 TYR A O 1
ATOM 1613 N N . ARG A 1 229 ? -27.630 19.688 -0.236 1.00 6.37 1286 ARG A N 1
ATOM 1614 C CA . ARG A 1 229 ? -27.433 18.574 0.682 1.00 5.57 1286 ARG A CA 1
ATOM 1615 C C . ARG A 1 229 ? -26.439 19.015 1.741 1.00 6.02 1286 ARG A C 1
ATOM 1616 O O . ARG A 1 229 ? -25.282 19.322 1.417 1.00 7.86 1286 ARG A O 1
ATOM 1624 N N . LEU A 1 230 ? -26.934 19.135 2.964 1.00 5.19 1287 LEU A N 1
ATOM 1625 C CA . LEU A 1 230 ? -26.155 19.636 4.095 1.00 4.96 1287 LEU A CA 1
ATOM 1626 C C . LEU A 1 230 ? -25.756 18.441 4.970 1.00 6.23 1287 LEU A C 1
ATOM 1627 O O . LEU A 1 230 ? -26.594 17.881 5.689 1.00 5.64 1287 LEU A O 1
ATOM 1632 N N . ILE A 1 231 ? -24.500 18.015 4.877 1.00 7.22 1288 ILE A N 1
ATOM 1633 C CA . ILE A 1 231 ? -24.065 16.831 5.621 1.00 8.01 1288 ILE A CA 1
ATOM 1634 C C . ILE A 1 231 ? -23.446 17.316 6.933 1.00 6.34 1288 ILE A C 1
ATOM 1635 O O . ILE A 1 231 ? -22.528 18.132 6.933 1.00 6.14 1288 ILE A O 1
ATOM 1640 N N . GLY A 1 232 ? -24.032 16.917 8.050 1.00 6.51 1289 GLY A N 1
ATOM 1641 C CA . GLY A 1 232 ? -23.551 17.325 9.349 1.00 6.50 1289 GLY A CA 1
ATOM 1642 C C . GLY A 1 232 ? -22.177 16.799 9.672 1.00 7.77 1289 GLY A C 1
ATOM 1643 O O . GLY A 1 232 ? -21.699 15.861 9.026 1.00 8.35 1289 GLY A O 1
ATOM 1644 N N . GLY A 1 233 ? -21.599 17.351 10.725 1.00 7.41 1290 GLY A N 1
ATOM 1645 C CA . GLY A 1 233 ? -20.337 16.831 11.238 1.00 8.02 1290 GLY A CA 1
ATOM 1646 C C . GLY A 1 233 ? -20.549 15.480 11.904 1.00 6.09 1290 GLY A C 1
ATOM 1647 O O . GLY A 1 233 ? -21.655 15.107 12.302 1.00 7.08 1290 GLY A O 1
ATOM 1648 N N . LEU A 1 234 ? -19.464 14.735 12.013 1.00 7.68 1291 LEU A N 1
ATOM 1649 C CA . LEU A 1 234 ? -19.549 13.412 12.624 1.00 8.60 1291 LEU A CA 1
ATOM 1650 C C . LEU A 1 234 ? -19.203 13.468 14.116 1.00 9.45 1291 LEU A C 1
ATOM 1651 O O . LEU A 1 234 ? -18.071 13.823 14.483 1.00 10.69 1291 LEU A O 1
ATOM 1656 N N . ILE A 1 235 ? -20.154 13.090 14.963 1.00 8.17 1292 ILE A N 1
ATOM 1657 C CA A ILE A 1 235 ? -19.880 12.937 16.387 0.50 8.25 1292 ILE A CA 1
ATOM 1658 C CA B ILE A 1 235 ? -19.928 12.926 16.399 0.50 8.25 1292 ILE A CA 1
ATOM 1659 C C . ILE A 1 235 ? -19.474 11.489 16.607 1.00 8.61 1292 ILE A C 1
ATOM 1660 O O . ILE A 1 235 ? -20.193 10.580 16.277 1.00 8.86 1292 ILE A O 1
ATOM 1669 N N . PRO A 1 236 ? -18.284 11.281 17.154 1.00 6.96 1293 PRO A N 1
ATOM 1670 C CA . PRO A 1 236 ? -17.781 9.916 17.285 1.00 6.51 1293 PRO A CA 1
ATOM 1671 C C . PRO A 1 236 ? -18.416 9.164 18.440 1.00 7.17 1293 PRO A C 1
ATOM 1672 O O . PRO A 1 236 ? -18.972 9.755 19.358 1.00 9.33 1293 PRO A O 1
ATOM 1676 N N . GLN A 1 237 ? -18.312 7.836 18.412 1.00 9.31 1294 GLN A N 1
ATOM 1677 C CA . GLN A 1 237 ? -18.677 7.055 19.583 1.00 11.69 1294 GLN A CA 1
ATOM 1678 C C . GLN A 1 237 ? -17.761 7.382 20.761 1.00 8.54 1294 GLN A C 1
ATOM 1679 O O . GLN A 1 237 ? -16.734 8.042 20.583 1.00 10.32 1294 GLN A O 1
ATOM 1685 N N . ASN A 1 238 ? -18.164 6.954 21.951 1.00 9.57 1295 ASN A N 1
ATOM 1686 C CA . ASN A 1 238 ? -17.376 7.194 23.160 1.00 10.78 1295 ASN A CA 1
ATOM 1687 C C . ASN A 1 238 ? -17.261 8.699 23.426 1.00 8.47 1295 ASN A C 1
ATOM 1688 O O . ASN A 1 238 ? -16.194 9.205 23.818 1.00 10.60 1295 ASN A O 1
ATOM 1693 N N . HIS A 1 239 ? -18.353 9.421 23.216 1.00 9.28 1296 HIS A N 1
ATOM 1694 C CA . HIS A 1 239 ? -18.379 10.852 23.505 1.00 11.00 1296 HIS A CA 1
ATOM 1695 C C . HIS A 1 239 ? -18.786 11.134 24.962 1.00 10.78 1296 HIS A C 1
ATOM 1696 O O . HIS A 1 239 ? -19.382 10.293 25.627 1.00 10.43 1296 HIS A O 1
ATOM 1703 N N . SER A 1 240 ? -18.408 12.298 25.472 1.00 10.51 1297 SER A N 1
ATOM 1704 C CA . SER A 1 240 ? -18.402 12.498 26.927 1.00 9.27 1297 SER A CA 1
ATOM 1705 C C . SER A 1 240 ? -19.722 12.957 27.518 1.00 12.82 1297 SER A C 1
ATOM 1706 O O . SER A 1 240 ? -19.941 12.849 28.727 1.00 13.31 1297 SER A O 1
ATOM 1709 N N . GLU A 1 241 ? -20.615 13.481 26.682 1.00 12.44 1298 GLU A N 1
ATOM 1710 C CA . GLU A 1 241 ? -21.856 13.979 27.244 1.00 13.05 1298 GLU A CA 1
ATOM 1711 C C . GLU A 1 241 ? -23.004 13.988 26.251 1.00 8.28 1298 GLU A C 1
ATOM 1712 O O . GLU A 1 241 ? -22.823 13.732 25.043 1.00 11.22 1298 GLU A O 1
ATOM 1718 N N . GLU A 1 242 ? -24.189 14.268 26.780 1.00 11.24 1299 GLU A N 1
ATOM 1719 C CA . GLU A 1 242 ? -25.407 14.252 25.989 1.00 13.97 1299 GLU A CA 1
ATOM 1720 C C . GLU A 1 242 ? -25.313 15.241 24.850 1.00 11.17 1299 GLU A C 1
ATOM 1721 O O . GLU A 1 242 ? -24.676 16.290 24.963 1.00 9.44 1299 GLU A O 1
ATOM 1727 N N . LEU A 1 243 ? -25.926 14.875 23.730 1.00 9.35 1300 LEU A N 1
ATOM 1728 C CA . LEU A 1 243 ? -26.067 15.781 22.606 1.00 8.89 1300 LEU A CA 1
ATOM 1729 C C . LEU A 1 243 ? -27.340 16.571 22.860 1.00 9.44 1300 LEU A C 1
ATOM 1730 O O . LEU A 1 243 ? -28.423 15.972 23.073 1.00 11.67 1300 LEU A O 1
ATOM 1735 N N . GLU A 1 244 ? -27.232 17.896 22.824 1.00 9.74 1301 GLU A N 1
ATOM 1736 C CA . GLU A 1 244 ? -28.358 18.791 23.117 1.00 12.06 1301 GLU A CA 1
ATOM 1737 C C . GLU A 1 244 ? -28.791 19.628 21.927 1.00 13.02 1301 GLU A C 1
ATOM 1738 O O . GLU A 1 244 ? -29.918 20.131 21.908 1.00 13.30 1301 GLU A O 1
ATOM 1744 N N . ASP A 1 245 ? -27.886 19.811 20.967 1.00 10.48 1302 ASP A N 1
ATOM 1745 C CA . ASP A 1 245 ? -28.128 20.624 19.769 1.00 9.41 1302 ASP A CA 1
ATOM 1746 C C . ASP A 1 245 ? -27.357 20.022 18.587 1.00 7.97 1302 ASP A C 1
ATOM 1747 O O . ASP A 1 245 ? -26.160 19.710 18.675 1.00 7.71 1302 ASP A O 1
ATOM 1752 N N . TYR A 1 246 ? -28.067 19.864 17.475 1.00 6.36 1303 TYR A N 1
ATOM 1753 C CA . TYR A 1 246 ? -27.467 19.466 16.210 1.00 7.35 1303 TYR A CA 1
ATOM 1754 C C . TYR A 1 246 ? -28.364 20.083 15.166 1.00 5.58 1303 TYR A C 1
ATOM 1755 O O . TYR A 1 246 ? -29.476 19.591 14.903 1.00 6.82 1303 TYR A O 1
ATOM 1764 N N . SER A 1 247 ? -27.901 21.194 14.611 1.00 6.33 1304 SER A N 1
ATOM 1765 C CA A SER A 1 247 ? -28.724 22.025 13.722 0.50 5.64 1304 SER A CA 1
ATOM 1766 C CA B SER A 1 247 ? -28.739 21.964 13.691 0.50 5.55 1304 SER A CA 1
ATOM 1767 C C . SER A 1 247 ? -28.016 22.320 12.408 1.00 8.35 1304 SER A C 1
ATOM 1768 O O . SER A 1 247 ? -26.756 22.311 12.357 1.00 7.14 1304 SER A O 1
ATOM 1773 N N . PHE A 1 248 ? -28.819 22.617 11.382 1.00 6.21 1305 PHE A N 1
ATOM 1774 C CA . PHE A 1 248 ? -28.348 22.979 10.064 1.00 6.33 1305 PHE A CA 1
ATOM 1775 C C . PHE A 1 248 ? -28.922 24.350 9.770 1.00 8.26 1305 PHE A C 1
ATOM 1776 O O . PHE A 1 248 ? -30.131 24.475 9.611 1.00 8.31 1305 PHE A O 1
ATOM 1784 N N . VAL A 1 249 ? -28.077 25.380 9.746 1.00 6.01 1306 VAL A N 1
ATOM 1785 C CA . VAL A 1 249 ? -28.507 26.766 9.543 1.00 5.70 1306 VAL A CA 1
ATOM 1786 C C . VAL A 1 249 ? -28.031 27.188 8.184 1.00 5.02 1306 VAL A C 1
ATOM 1787 O O . VAL A 1 249 ? -26.827 27.233 7.948 1.00 7.87 1306 VAL A O 1
ATOM 1791 N N . ASP A 1 250 ? -28.958 27.478 7.265 1.00 5.74 1307 ASP A N 1
ATOM 1792 C CA . ASP A 1 250 ? -28.574 27.807 5.909 1.00 5.28 1307 ASP A CA 1
ATOM 1793 C C . ASP A 1 250 ? -29.098 29.176 5.496 1.00 5.17 1307 ASP A C 1
ATOM 1794 O O . ASP A 1 250 ? -30.278 29.336 5.126 1.00 6.82 1307 ASP A O 1
ATOM 1799 N N . ASP A 1 251 ? -28.196 30.162 5.554 1.00 7.29 1308 ASP A N 1
ATOM 1800 C CA . ASP A 1 251 ? -28.468 31.521 5.042 1.00 7.30 1308 ASP A CA 1
ATOM 1801 C C . ASP A 1 251 ? -28.074 31.511 3.558 1.00 5.68 1308 ASP A C 1
ATOM 1802 O O . ASP A 1 251 ? -26.904 31.715 3.216 1.00 8.27 1308 ASP A O 1
ATOM 1807 N N . TYR A 1 252 ? -29.039 31.198 2.697 1.00 5.43 1309 TYR A N 1
ATOM 1808 C CA . TYR A 1 252 ? -28.824 31.026 1.270 1.00 7.06 1309 TYR A CA 1
ATOM 1809 C C . TYR A 1 252 ? -29.009 32.354 0.543 1.00 5.77 1309 TYR A C 1
ATOM 1810 O O . TYR A 1 252 ? -29.520 33.303 1.109 1.00 8.05 1309 TYR A O 1
ATOM 1819 N N . ASP A 1 253 ? -28.599 32.420 -0.702 1.00 5.02 1310 ASP A N 1
ATOM 1820 C CA . ASP A 1 253 ? -28.677 33.678 -1.453 1.00 7.93 1310 ASP A CA 1
ATOM 1821 C C . ASP A 1 253 ? -30.031 33.785 -2.170 1.00 7.73 1310 ASP A C 1
ATOM 1822 O O . ASP A 1 253 ? -30.229 33.242 -3.265 1.00 6.18 1310 ASP A O 1
ATOM 1827 N N . GLN A 1 254 ? -30.932 34.524 -1.535 1.00 6.87 1311 GLN A N 1
ATOM 1828 C CA . GLN A 1 254 ? -32.307 34.664 -1.997 1.00 5.43 1311 GLN A CA 1
ATOM 1829 C C . GLN A 1 254 ? -32.399 35.487 -3.292 1.00 7.29 1311 GLN A C 1
ATOM 1830 O O . GLN A 1 254 ? -33.462 35.550 -3.907 1.00 7.36 1311 GLN A O 1
ATOM 1836 N N . ALA A 1 255 ? -31.292 36.089 -3.723 1.00 6.23 1312 ALA A N 1
ATOM 1837 C CA . ALA A 1 255 ? -31.289 36.687 -5.061 1.00 7.86 1312 ALA A CA 1
ATOM 1838 C C . ALA A 1 255 ? -31.291 35.674 -6.186 1.00 6.99 1312 ALA A C 1
ATOM 1839 O O . ALA A 1 255 ? -31.704 35.989 -7.311 1.00 8.05 1312 ALA A O 1
ATOM 1841 N N . GLY A 1 256 ? -30.833 34.450 -5.898 1.00 5.41 1313 GLY A N 1
ATOM 1842 C CA . GLY A 1 256 ? -30.796 33.413 -6.909 1.00 8.06 1313 GLY A CA 1
ATOM 1843 C C . GLY A 1 256 ? -31.549 32.136 -6.551 1.00 5.61 1313 GLY A C 1
ATOM 1844 O O . GLY A 1 256 ? -31.929 31.376 -7.442 1.00 6.57 1313 GLY A O 1
ATOM 1845 N N . ASP A 1 257 ? -31.741 31.895 -5.255 1.00 6.27 1314 ASP A N 1
ATOM 1846 C CA . ASP A 1 257 ? -32.356 30.656 -4.779 1.00 6.30 1314 ASP A CA 1
ATOM 1847 C C . ASP A 1 257 ? -33.611 30.958 -3.967 1.00 5.08 1314 ASP A C 1
ATOM 1848 O O . ASP A 1 257 ? -33.637 31.943 -3.189 1.00 8.28 1314 ASP A O 1
ATOM 1853 N N . GLN A 1 258 ? -34.623 30.084 -4.117 1.00 5.67 1315 GLN A N 1
ATOM 1854 C CA . GLN A 1 258 ? -35.825 30.147 -3.315 1.00 5.22 1315 GLN A CA 1
ATOM 1855 C C . GLN A 1 258 ? -36.028 28.806 -2.595 1.00 4.13 1315 GLN A C 1
ATOM 1856 O O . GLN A 1 258 ? -36.031 27.739 -3.210 1.00 8.67 1315 GLN A O 1
ATOM 1862 N N . TYR A 1 259 ? -36.203 28.873 -1.290 1.00 5.99 1316 TYR A N 1
ATOM 1863 C CA . TYR A 1 259 ? -36.515 27.633 -0.562 1.00 5.37 1316 TYR A CA 1
ATOM 1864 C C . TYR A 1 259 ? -37.977 27.271 -0.826 1.00 6.47 1316 TYR A C 1
ATOM 1865 O O . TYR A 1 259 ? -38.856 28.125 -0.726 1.00 8.30 1316 TYR A O 1
ATOM 1874 N N . THR A 1 260 ? -38.238 26.015 -1.170 1.00 5.68 1317 THR A N 1
ATOM 1875 C CA . THR A 1 260 ? -39.597 25.611 -1.531 1.00 7.70 1317 THR A CA 1
ATOM 1876 C C . THR A 1 260 ? -40.466 25.226 -0.333 1.00 7.95 1317 THR A C 1
ATOM 1877 O O . THR A 1 260 ? -41.662 24.988 -0.509 1.00 9.85 1317 THR A O 1
ATOM 1881 N N . GLY A 1 261 ? -39.906 25.158 0.873 1.00 6.54 1318 GLY A N 1
ATOM 1882 C CA . GLY A 1 261 ? -40.668 24.711 2.032 1.00 8.56 1318 GLY A CA 1
ATOM 1883 C C . GLY A 1 261 ? -40.594 23.219 2.281 1.00 11.76 1318 GLY A C 1
ATOM 1884 O O . GLY A 1 261 ? -41.229 22.731 3.221 1.00 12.67 1318 GLY A O 1
ATOM 1885 N N . ASN A 1 262 ? -39.830 22.510 1.450 1.00 8.00 1319 ASN A N 1
ATOM 1886 C CA . ASN A 1 262 ? -39.717 21.051 1.559 1.00 7.92 1319 ASN A CA 1
ATOM 1887 C C . ASN A 1 262 ? -38.311 20.642 1.929 1.00 8.45 1319 ASN A C 1
ATOM 1888 O O . ASN A 1 262 ? -37.359 21.104 1.329 1.00 7.12 1319 ASN A O 1
ATOM 1893 N N . TYR A 1 263 ? -38.172 19.746 2.906 1.00 6.03 1320 TYR A N 1
ATOM 1894 C CA . TYR A 1 263 ? -36.871 19.161 3.194 1.00 5.18 1320 TYR A CA 1
ATOM 1895 C C . TYR A 1 263 ? -37.026 17.760 3.737 1.00 4.67 1320 TYR A C 1
ATOM 1896 O O . TYR A 1 263 ? -38.104 17.375 4.171 1.00 8.64 1320 TYR A O 1
ATOM 1905 N N . LYS A 1 264 ? -35.919 17.030 3.691 1.00 6.01 1321 LYS A N 1
ATOM 1906 C CA . LYS A 1 264 ? -35.841 15.718 4.326 1.00 7.55 1321 LYS A CA 1
ATOM 1907 C C . LYS A 1 264 ? -34.514 15.619 5.064 1.00 7.88 1321 LYS A C 1
ATOM 1908 O O . LYS A 1 264 ? -33.505 16.173 4.623 1.00 7.75 1321 LYS A O 1
ATOM 1914 N N . THR A 1 265 ? -34.524 14.915 6.187 1.00 5.43 1322 THR A N 1
ATOM 1915 C CA . THR A 1 265 ? -33.296 14.692 6.974 1.00 4.63 1322 THR A CA 1
ATOM 1916 C C . THR A 1 265 ? -33.109 13.183 7.124 1.00 6.49 1322 THR A C 1
ATOM 1917 O O . THR A 1 265 ? -34.075 12.462 7.411 1.00 6.64 1322 THR A O 1
ATOM 1921 N N . PHE A 1 266 ? -31.866 12.714 6.966 1.00 6.32 1323 PHE A N 1
ATOM 1922 C CA . PHE A 1 266 ? -31.566 11.278 7.064 1.00 6.91 1323 PHE A CA 1
ATOM 1923 C C . PHE A 1 266 ? -30.398 11.021 7.991 1.00 6.19 1323 PHE A C 1
ATOM 1924 O O . PHE A 1 266 ? -29.489 11.846 8.098 1.00 6.92 1323 PHE A O 1
ATOM 1932 N N . SER A 1 267 ? -30.371 9.854 8.638 1.00 5.84 1324 SER A N 1
ATOM 1933 C CA A SER A 1 267 ? -29.160 9.447 9.352 0.50 6.95 1324 SER A CA 1
ATOM 1934 C CA B SER A 1 267 ? -29.161 9.453 9.345 0.50 6.93 1324 SER A CA 1
ATOM 1935 C C . SER A 1 267 ? -28.054 9.166 8.321 1.00 6.24 1324 SER A C 1
ATOM 1936 O O . SER A 1 267 ? -28.318 8.623 7.229 1.00 7.19 1324 SER A O 1
ATOM 1941 N N . SER A 1 268 ? -26.822 9.547 8.652 1.00 6.20 1325 SER A N 1
ATOM 1942 C CA . SER A 1 268 ? -25.676 9.296 7.784 1.00 7.43 1325 SER A CA 1
ATOM 1943 C C . SER A 1 268 ? -24.950 7.994 8.125 1.00 8.21 1325 SER A C 1
ATOM 1944 O O . SER A 1 268 ? -24.102 7.549 7.349 1.00 10.38 1325 SER A O 1
ATOM 1947 N N . LEU A 1 269 ? -25.273 7.430 9.287 1.00 8.54 1326 LEU A N 1
ATOM 1948 C CA . LEU A 1 269 ? -24.566 6.266 9.857 1.00 7.54 1326 LEU A CA 1
ATOM 1949 C C . LEU A 1 269 ? -25.567 5.443 10.643 1.00 9.47 1326 LEU A C 1
ATOM 1950 O O . LEU A 1 269 ? -26.638 5.913 10.977 1.00 10.24 1326 LEU A O 1
ATOM 1955 N N . ASN A 1 270 ? -25.208 4.212 10.965 1.00 8.94 1327 ASN A N 1
ATOM 1956 C CA . ASN A 1 270 ? -25.993 3.445 11.908 1.00 8.90 1327 ASN A CA 1
ATOM 1957 C C . ASN A 1 270 ? -25.887 4.037 13.308 1.00 8.96 1327 ASN A C 1
ATOM 1958 O O . ASN A 1 270 ? -24.773 4.242 13.813 1.00 11.56 1327 ASN A O 1
ATOM 1963 N N . LEU A 1 271 ? -27.023 4.318 13.928 1.00 7.56 1328 LEU A N 1
ATOM 1964 C CA . LEU A 1 271 ? -27.078 4.872 15.281 1.00 9.41 1328 LEU A CA 1
ATOM 1965 C C . LEU A 1 271 ? -27.526 3.823 16.261 1.00 9.48 1328 LEU A C 1
ATOM 1966 O O . LEU A 1 271 ? -28.477 3.077 15.985 1.00 12.16 1328 LEU A O 1
ATOM 1971 N N . THR A 1 272 ? -26.861 3.770 17.419 1.00 10.38 1329 THR A N 1
ATOM 1972 C CA . THR A 1 272 ? -27.324 2.904 18.494 1.00 12.96 1329 THR A CA 1
ATOM 1973 C C . THR A 1 272 ? -27.956 3.741 19.596 1.00 11.26 1329 THR A C 1
ATOM 1974 O O . THR A 1 272 ? -27.368 4.712 20.099 1.00 10.47 1329 THR A O 1
ATOM 1986 N N . LYS A 1 274 ? -30.080 4.448 23.541 1.00 10.75 1331 LYS A N 1
ATOM 1987 C CA . LYS A 1 274 ? -29.822 3.958 24.869 1.00 12.28 1331 LYS A CA 1
ATOM 1988 C C . LYS A 1 274 ? -30.530 2.618 25.126 1.00 15.53 1331 LYS A C 1
ATOM 1989 O O . LYS A 1 274 ? -30.046 1.803 25.933 1.00 16.25 1331 LYS A O 1
ATOM 1995 N N . ASP A 1 275 ? -31.663 2.393 24.456 1.00 13.16 1332 ASP A N 1
ATOM 1996 C CA . ASP A 1 275 ? -32.423 1.147 24.630 1.00 15.07 1332 ASP A CA 1
ATOM 1997 C C . ASP A 1 275 ? -31.855 -0.041 23.856 1.00 13.82 1332 ASP A C 1
ATOM 1998 O O . ASP A 1 275 ? -32.454 -1.118 23.855 1.00 17.77 1332 ASP A O 1
ATOM 2003 N N . GLY A 1 276 ? -30.707 0.144 23.208 1.00 13.81 1333 GLY A N 1
ATOM 2004 C CA . GLY A 1 276 ? -30.089 -0.906 22.416 1.00 10.62 1333 GLY A CA 1
ATOM 2005 C C . GLY A 1 276 ? -30.577 -1.079 20.994 1.00 12.43 1333 GLY A C 1
ATOM 2006 O O . GLY A 1 276 ? -29.981 -1.808 20.207 1.00 16.88 1333 GLY A O 1
ATOM 2007 N N . SER A 1 277 ? -31.676 -0.418 20.653 1.00 12.57 1334 SER A N 1
ATOM 2008 C CA . SER A 1 277 ? -32.129 -0.462 19.264 1.00 12.84 1334 SER A CA 1
ATOM 2009 C C . SER A 1 277 ? -31.161 0.277 18.311 1.00 12.25 1334 SER A C 1
ATOM 2010 O O . SER A 1 277 ? -30.369 1.143 18.730 1.00 13.28 1334 SER A O 1
ATOM 2013 N N . VAL A 1 278 ? -31.221 -0.080 17.031 1.00 9.76 1335 VAL A N 1
ATOM 2014 C CA . VAL A 1 278 ? -30.340 0.495 16.019 1.00 12.70 1335 VAL A CA 1
ATOM 2015 C C . VAL A 1 278 ? -31.157 1.136 14.910 1.00 12.32 1335 VAL A C 1
ATOM 2016 O O . VAL A 1 278 ? -32.078 0.526 14.366 1.00 14.34 1335 VAL A O 1
ATOM 2020 N N . ILE A 1 279 ? -30.856 2.406 14.621 1.00 7.56 1336 ILE A N 1
ATOM 2021 C CA . ILE A 1 279 ? -31.421 3.075 13.451 1.00 7.79 1336 ILE A CA 1
ATOM 2022 C C . ILE A 1 279 ? -30.404 2.971 12.305 1.00 10.38 1336 ILE A C 1
ATOM 2023 O O . ILE A 1 279 ? -29.249 3.419 12.431 1.00 9.59 1336 ILE A O 1
ATOM 2028 N N . LYS A 1 280 ? -30.806 2.358 11.190 1.00 8.42 1337 LYS A N 1
ATOM 2029 C CA . LYS A 1 280 ? -29.885 2.116 10.097 1.00 9.10 1337 LYS A CA 1
ATOM 2030 C C . LYS A 1 280 ? -29.522 3.392 9.348 1.00 11.35 1337 LYS A C 1
ATOM 2031 O O . LYS A 1 280 ? -30.348 4.299 9.187 1.00 9.14 1337 LYS A O 1
ATOM 2037 N N . ALA A 1 281 ? -28.292 3.453 8.860 1.00 9.26 1338 ALA A N 1
ATOM 2038 C CA . ALA A 1 281 ? -27.871 4.542 7.994 1.00 8.32 1338 ALA A CA 1
ATOM 2039 C C . ALA A 1 281 ? -28.852 4.738 6.838 1.00 9.52 1338 ALA A C 1
ATOM 2040 O O . ALA A 1 281 ? -29.310 3.774 6.226 1.00 9.78 1338 ALA A O 1
ATOM 2042 N N . GLY A 1 282 ? -29.217 5.990 6.595 1.00 8.47 1339 GLY A N 1
ATOM 2043 C CA . GLY A 1 282 ? -30.098 6.306 5.478 1.00 8.13 1339 GLY A CA 1
ATOM 2044 C C . GLY A 1 282 ? -31.546 6.447 5.909 1.00 6.36 1339 GLY A C 1
ATOM 2045 O O . GLY A 1 282 ? -32.365 6.857 5.106 1.00 7.51 1339 GLY A O 1
ATOM 2046 N N . THR A 1 283 ? -31.868 6.094 7.154 1.00 6.25 1340 THR A N 1
ATOM 2047 C CA . THR A 1 283 ? -33.263 6.209 7.650 1.00 7.67 1340 THR A CA 1
ATOM 2048 C C . THR A 1 283 ? -33.741 7.642 7.671 1.00 5.30 1340 THR A C 1
ATOM 2049 O O . THR A 1 283 ? -32.990 8.546 8.027 1.00 6.61 1340 THR A O 1
ATOM 2053 N N . ASP A 1 284 ? -34.981 7.853 7.244 1.00 4.85 1341 ASP A N 1
ATOM 2054 C CA . ASP A 1 284 ? -35.622 9.182 7.272 1.00 5.57 1341 ASP A CA 1
ATOM 2055 C C . ASP A 1 284 ? -35.894 9.598 8.725 1.00 6.63 1341 ASP A C 1
ATOM 2056 O O . ASP A 1 284 ? -36.693 8.988 9.427 1.00 7.04 1341 ASP A O 1
ATOM 2061 N N . LEU A 1 285 ? -35.174 10.636 9.151 1.00 4.81 1342 LEU A N 1
ATOM 2062 C CA . LEU A 1 285 ? -35.281 11.182 10.516 1.00 5.46 1342 LEU A CA 1
ATOM 2063 C C . LEU A 1 285 ? -35.983 12.542 10.523 1.00 4.49 1342 LEU A C 1
ATOM 2064 O O . LEU A 1 285 ? -35.861 13.294 11.509 1.00 8.08 1342 LEU A O 1
ATOM 2069 N N . THR A 1 286 ? -36.710 12.856 9.450 1.00 4.43 1343 THR A N 1
ATOM 2070 C CA . THR A 1 286 ? -37.287 14.207 9.332 1.00 4.65 1343 THR A CA 1
ATOM 2071 C C . THR A 1 286 ? -38.241 14.454 10.491 1.00 4.73 1343 THR A C 1
ATOM 2072 O O . THR A 1 286 ? -38.318 15.565 11.026 1.00 7.87 1343 THR A O 1
ATOM 2076 N N . SER A 1 287 ? -39.006 13.451 10.900 1.00 5.33 1344 SER A N 1
ATOM 2077 C CA . SER A 1 287 ? -39.952 13.673 11.994 1.00 6.56 1344 SER A CA 1
ATOM 2078 C C . SER A 1 287 ? -39.304 13.942 13.357 1.00 7.25 1344 SER A C 1
ATOM 2079 O O . SER A 1 287 ? -39.991 14.246 14.305 1.00 8.64 1344 SER A O 1
ATOM 2082 N N . GLN A 1 288 ? -37.982 13.779 13.435 1.00 6.17 1345 GLN A N 1
ATOM 2083 C CA . GLN A 1 288 ? -37.214 14.035 14.663 1.00 7.12 1345 GLN A CA 1
ATOM 2084 C C . GLN A 1 288 ? -36.589 15.430 14.624 1.00 8.20 1345 GLN A C 1
ATOM 2085 O O . GLN A 1 288 ? -35.764 15.763 15.465 1.00 7.71 1345 GLN A O 1
ATOM 2091 N N . THR A 1 289 ? -37.018 16.251 13.666 1.00 7.10 1346 THR A N 1
ATOM 2092 C CA . THR A 1 289 ? -36.487 17.612 13.505 1.00 8.22 1346 THR A CA 1
ATOM 2093 C C . THR A 1 289 ? -37.638 18.626 13.475 1.00 7.37 1346 THR A C 1
ATOM 2094 O O . THR A 1 289 ? -38.813 18.296 13.231 1.00 8.84 1346 THR A O 1
ATOM 2098 N N . THR A 1 290 ? -37.268 19.887 13.731 1.00 6.6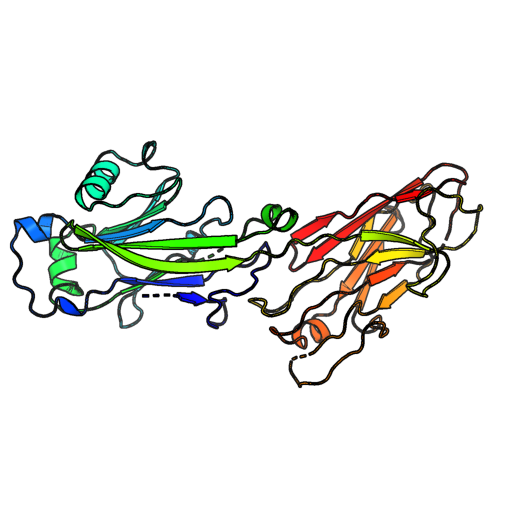9 1347 THR A N 1
ATOM 2099 C CA . THR A 1 290 ? -38.131 21.016 13.466 1.00 6.52 1347 THR A CA 1
ATOM 2100 C C . THR A 1 290 ? -37.454 21.937 12.448 1.00 10.09 1347 THR A C 1
ATOM 2101 O O . THR A 1 290 ? -36.251 21.832 12.171 1.00 8.74 1347 THR A O 1
ATOM 2105 N N . ALA A 1 291 ? -38.224 22.867 11.890 1.00 9.81 1348 ALA A N 1
ATOM 2106 C CA . ALA A 1 291 ? -37.671 23.792 10.899 1.00 10.04 1348 ALA A CA 1
ATOM 2107 C C . ALA A 1 291 ? -38.195 25.190 11.179 1.00 7.66 1348 ALA A C 1
ATOM 2108 O O . ALA A 1 291 ? -39.323 25.359 11.664 1.00 12.60 1348 ALA A O 1
ATOM 2110 N N . GLU A 1 292 ? -37.354 26.175 10.905 1.00 9.36 1349 GLU A N 1
ATOM 2111 C CA . GLU A 1 292 ? -37.725 27.579 11.071 1.00 9.36 1349 GLU A CA 1
ATOM 2112 C C . GLU A 1 292 ? -37.280 28.306 9.815 1.00 12.04 1349 GLU A C 1
ATOM 2113 O O . GLU A 1 292 ? -36.138 28.147 9.372 1.00 9.43 1349 GLU A O 1
ATOM 2119 N N . THR A 1 293 ? -38.137 29.155 9.264 1.00 11.51 1350 THR A N 1
ATOM 2120 C CA . THR A 1 293 ? -37.779 29.882 8.054 1.00 9.80 1350 THR A CA 1
ATOM 2121 C C . THR A 1 293 ? -37.833 31.383 8.252 1.00 12.21 1350 THR A C 1
ATOM 2122 O O . THR A 1 293 ? -38.607 31.888 9.076 1.00 12.24 1350 THR A O 1
ATOM 2126 N N . ASP A 1 294 ? -36.952 32.070 7.528 1.00 10.79 1351 ASP A N 1
ATOM 2127 C CA . ASP A 1 294 ? -36.973 33.526 7.412 1.00 11.36 1351 ASP A CA 1
ATOM 2128 C C . ASP A 1 294 ? -36.858 33.800 5.911 1.00 7.74 1351 ASP A C 1
ATOM 2129 O O . ASP A 1 294 ? -35.746 33.946 5.359 1.00 10.36 1351 ASP A O 1
ATOM 2134 N N . ALA A 1 295 ? -38.003 33.866 5.235 1.00 9.55 1352 ALA A N 1
ATOM 2135 C CA . ALA A 1 295 ? -37.967 34.057 3.787 1.00 8.31 1352 ALA A CA 1
ATOM 2136 C C . ALA A 1 295 ? -37.397 35.418 3.386 1.00 7.62 1352 ALA A C 1
ATOM 2137 O O . ALA A 1 295 ? -36.669 35.516 2.395 1.00 10.70 1352 ALA A O 1
ATOM 2139 N N . THR A 1 296 ? -37.714 36.449 4.170 1.00 12.21 1353 THR A N 1
ATOM 2140 C CA . THR A 1 296 ? -37.246 37.792 3.858 1.00 10.86 1353 THR A CA 1
ATOM 2141 C C . THR A 1 296 ? -35.734 37.839 3.771 1.00 7.99 1353 THR A C 1
ATOM 2142 O O . THR A 1 296 ? -35.164 38.444 2.859 1.00 11.36 1353 THR A O 1
ATOM 2146 N N . ASN A 1 297 ? -35.080 37.209 4.751 1.00 8.88 1354 ASN A N 1
ATOM 2147 C CA . ASN A 1 297 ? -33.629 37.201 4.765 1.00 8.58 1354 ASN A CA 1
ATOM 2148 C C . ASN A 1 297 ? -33.036 35.984 4.095 1.00 7.64 1354 ASN A C 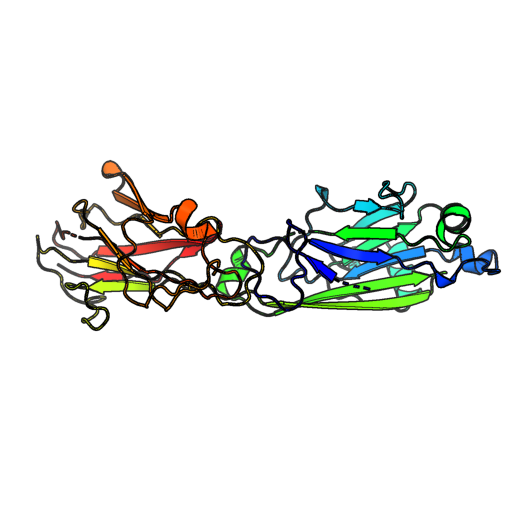1
ATOM 2149 O O . ASN A 1 297 ? -31.842 35.852 4.061 1.00 8.72 1354 ASN A O 1
ATOM 2154 N N . GLY A 1 298 ? -33.885 35.125 3.544 1.00 6.75 1355 GLY A N 1
ATOM 2155 C CA . GLY A 1 298 ? -33.416 33.904 2.896 1.00 7.27 1355 GLY A CA 1
ATOM 2156 C C . GLY A 1 298 ? -32.593 33.026 3.812 1.00 8.28 1355 GLY A C 1
ATOM 2157 O O . GLY A 1 298 ? -31.405 32.843 3.581 1.00 8.59 1355 GLY A O 1
ATOM 2158 N N . ILE A 1 299 ? -33.229 32.494 4.845 1.00 8.44 1356 ILE A N 1
ATOM 2159 C CA . ILE A 1 299 ? -32.560 31.600 5.787 1.00 6.75 1356 ILE A CA 1
ATOM 2160 C C . ILE A 1 299 ? -33.532 30.482 6.098 1.00 8.28 1356 ILE A C 1
ATOM 2161 O O . ILE A 1 299 ? -34.722 30.734 6.235 1.00 9.27 1356 ILE A O 1
ATOM 2166 N N . VAL A 1 300 ? -33.037 29.247 6.159 1.00 7.51 1357 VAL A N 1
ATOM 2167 C CA . VAL A 1 300 ? -33.813 28.132 6.718 1.00 6.68 1357 VAL A CA 1
ATOM 2168 C C . VAL A 1 300 ? -32.943 27.383 7.733 1.00 8.70 1357 VAL A C 1
ATOM 2169 O O . VAL A 1 300 ? -31.745 27.237 7.510 1.00 6.68 1357 VAL A O 1
ATOM 2173 N N . THR A 1 301 ? -33.537 26.980 8.856 1.00 7.22 1358 THR A N 1
ATOM 2174 C CA . THR A 1 301 ? -32.813 26.286 9.911 1.00 8.37 1358 THR A CA 1
ATOM 2175 C C . THR A 1 301 ? -33.577 25.022 10.250 1.00 7.24 1358 THR A C 1
ATOM 2176 O O . THR A 1 301 ? -34.779 25.061 10.493 1.00 9.34 1358 THR A O 1
ATOM 2180 N N . VAL A 1 302 ? -32.864 23.900 10.271 1.00 5.69 1359 VAL A N 1
ATOM 2181 C CA . VAL A 1 302 ? -33.422 22.614 10.696 1.00 6.61 1359 VAL A CA 1
ATOM 2182 C C . VAL A 1 302 ? -32.702 22.153 11.940 1.00 6.62 1359 VAL A C 1
ATOM 2183 O O . VAL A 1 302 ? -31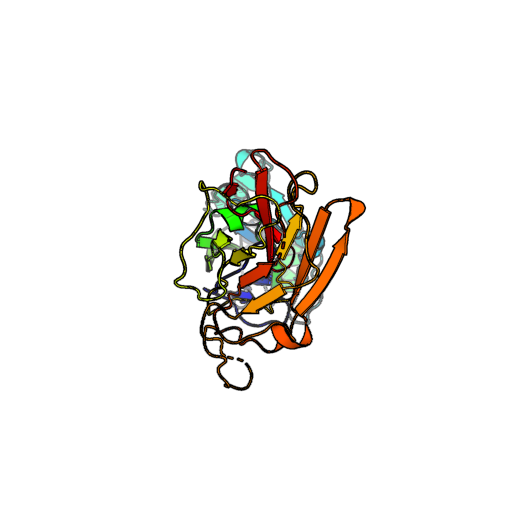.480 22.188 11.989 1.00 7.42 1359 VAL A O 1
ATOM 2187 N N . ARG A 1 303 ? -33.446 21.747 12.963 1.00 6.31 1360 ARG A N 1
ATOM 2188 C CA . ARG A 1 303 ? -32.852 21.378 14.248 1.00 5.71 1360 ARG A CA 1
ATOM 2189 C C . ARG A 1 303 ? -33.354 20.016 14.684 1.00 5.96 1360 ARG A C 1
ATOM 2190 O O . ARG A 1 303 ? -34.535 19.734 14.526 1.00 8.20 1360 ARG A O 1
ATOM 2198 N N . PHE A 1 304 ? -32.489 19.209 15.295 1.00 6.74 1361 PHE A N 1
ATOM 2199 C CA . PHE A 1 304 ? -32.957 17.972 15.933 1.00 6.31 1361 PHE A CA 1
ATOM 2200 C C . PHE A 1 304 ? -33.677 18.232 17.241 1.00 7.63 1361 PHE A C 1
ATOM 2201 O O . PHE A 1 304 ? -33.253 19.096 18.030 1.00 9.18 1361 PHE A O 1
ATOM 2209 N N . LYS A 1 305 ? -34.744 17.462 17.472 1.00 7.74 1362 LYS A N 1
ATOM 2210 C CA . LYS A 1 305 ? -35.501 17.562 18.715 1.00 7.57 1362 LYS A CA 1
ATOM 2211 C C . LYS A 1 305 ? -34.739 16.904 19.841 1.00 8.44 1362 LYS A C 1
ATOM 2212 O O . LYS A 1 305 ? -34.103 15.867 19.638 1.00 7.68 1362 LYS A O 1
ATOM 2218 N N . GLU A 1 306 ? -34.829 17.502 21.027 1.00 10.53 1363 GLU A N 1
ATOM 2219 C CA . GLU A 1 306 ? -34.277 16.920 22.239 1.00 11.76 1363 GLU A CA 1
ATOM 2220 C C . GLU A 1 306 ? -34.841 15.534 22.493 1.00 9.37 1363 GLU A C 1
ATOM 2221 O O . GLU A 1 306 ? -34.110 14.637 22.923 1.00 11.51 1363 GLU A O 1
ATOM 2227 N N . ASP A 1 307 ? -36.121 15.325 22.199 1.00 10.50 1364 ASP A N 1
ATOM 2228 C CA . ASP A 1 307 ? -36.730 14.021 22.462 1.00 10.04 1364 ASP A CA 1
ATOM 2229 C C . ASP A 1 307 ? -35.929 12.918 21.774 1.00 11.94 1364 ASP A C 1
ATOM 2230 O O . ASP A 1 307 ? -35.865 11.791 22.271 1.00 13.82 1364 ASP A O 1
ATOM 2235 N N . PHE A 1 308 ? -35.355 13.229 20.614 1.00 9.25 1365 PHE A N 1
ATOM 2236 C CA . PHE A 1 308 ? -34.549 12.241 19.895 1.00 7.95 1365 PHE A CA 1
ATOM 2237 C C . PHE A 1 308 ? -33.098 12.233 20.340 1.00 8.62 1365 PHE A C 1
ATOM 2238 O O . PHE A 1 308 ? -32.491 11.182 20.593 1.00 8.61 1365 PHE A O 1
ATOM 2246 N N . LEU A 1 309 ? -32.493 13.402 20.414 1.00 9.21 1366 LEU A N 1
ATOM 2247 C CA . LEU A 1 309 ? -31.066 13.437 20.743 1.00 9.38 1366 LEU A CA 1
ATOM 2248 C C . LEU A 1 309 ? -30.772 12.747 22.062 1.00 10.49 1366 LEU A C 1
ATOM 2249 O O . LEU A 1 309 ? -29.745 12.091 22.188 1.00 10.10 1366 LEU A O 1
ATOM 2254 N N . GLN A 1 310 ? -31.684 12.894 23.020 1.00 8.42 1367 GLN A N 1
ATOM 2255 C CA . GLN A 1 310 ? -31.486 12.318 24.357 1.00 8.51 1367 GLN A CA 1
ATOM 2256 C C . GLN A 1 310 ? -31.506 10.783 24.347 1.00 13.58 1367 GLN A C 1
ATOM 2257 O O . GLN A 1 310 ? -31.099 10.161 25.325 1.00 15.61 1367 GLN A O 1
ATOM 2263 N N . LYS A 1 311 ? -31.961 10.186 23.251 1.00 10.59 1368 LYS A N 1
ATOM 2264 C CA . LYS A 1 311 ? -32.039 8.728 23.110 1.00 10.24 1368 LYS A CA 1
ATOM 2265 C C . LYS A 1 311 ? -30.772 8.111 22.512 1.00 9.49 1368 LYS A C 1
ATOM 2266 O O . LYS A 1 311 ? -30.659 6.899 22.473 1.00 12.09 1368 LYS A O 1
ATOM 2272 N N . ILE A 1 312 ? -29.859 8.922 21.995 1.00 7.94 1369 ILE A N 1
ATOM 2273 C CA A ILE A 1 312 ? -28.657 8.393 21.352 0.50 10.28 1369 ILE A CA 1
ATOM 2274 C CA B ILE A 1 312 ? -28.647 8.413 21.357 0.50 10.28 1369 ILE A CA 1
ATOM 2275 C C . ILE A 1 312 ? -27.679 7.920 22.427 1.00 7.66 1369 ILE A C 1
ATOM 2276 O O . ILE A 1 312 ? -27.394 8.642 23.388 1.00 9.75 1369 ILE A O 1
ATOM 2285 N N . SER A 1 313 ? -27.177 6.690 22.277 1.00 9.45 1370 SER A N 1
ATOM 2286 C CA . SER A 1 313 ? -26.191 6.221 23.271 1.00 9.16 1370 SER A CA 1
ATOM 2287 C C . SER A 1 313 ? -24.927 7.090 23.242 1.00 9.48 1370 SER A C 1
ATOM 2288 O O . SER A 1 313 ? -24.469 7.504 22.175 1.00 9.36 1370 SER A O 1
ATOM 2291 N N . LEU A 1 314 ? -24.351 7.341 24.420 1.00 11.19 1371 LEU A N 1
ATOM 2292 C CA . LEU A 1 314 ? -23.054 8.003 24.470 1.00 8.36 1371 LEU A CA 1
ATOM 2293 C C . LEU A 1 314 ? -21.964 7.185 23.745 1.00 8.38 1371 LEU A C 1
ATOM 2294 O O . LEU A 1 314 ? -20.939 7.732 23.335 1.00 12.17 1371 LEU A O 1
ATOM 2299 N N . ASP A 1 315 ? -22.199 5.892 23.587 1.00 10.59 1372 ASP A N 1
ATOM 2300 C CA . ASP A 1 315 ? -21.266 4.992 22.929 1.00 13.95 1372 ASP A CA 1
ATOM 2301 C C . ASP A 1 315 ? -21.616 4.779 21.451 1.00 18.95 1372 ASP A C 1
ATOM 2302 O O . ASP A 1 315 ? -21.163 3.807 20.838 1.00 26.00 1372 ASP A O 1
ATOM 2307 N N . SER A 1 316 ? -22.473 5.637 20.900 1.00 11.05 1373 SER A N 1
ATOM 2308 C CA . SER A 1 316 ? -22.808 5.563 19.471 1.00 9.49 1373 SER A CA 1
ATOM 2309 C C . SER A 1 316 ? -22.238 6.788 18.773 1.00 7.06 1373 SER A C 1
ATOM 2310 O O . SER A 1 316 ? -22.227 7.868 19.365 1.00 9.25 1373 SER A O 1
ATOM 2313 N N . PRO A 1 317 ? -21.838 6.656 17.501 1.00 8.07 1374 PRO A N 1
ATOM 2314 C CA . PRO A 1 317 ? -21.591 7.864 16.700 1.00 10.13 1374 PRO A CA 1
ATOM 2315 C C . PRO A 1 317 ? -22.923 8.527 16.383 1.00 7.96 1374 PRO A C 1
ATOM 2316 O O . PRO A 1 317 ? -23.981 7.908 16.554 1.00 8.92 1374 PRO A O 1
ATOM 2320 N N . PHE A 1 318 ? -22.868 9.769 15.947 1.00 6.54 1375 PHE A N 1
ATOM 2321 C CA . PHE A 1 318 ? -24.069 10.403 15.412 1.00 7.72 1375 PHE A CA 1
ATOM 2322 C C . PHE A 1 318 ? -23.680 11.297 14.237 1.00 8.23 1375 PHE A C 1
ATOM 2323 O O . PHE A 1 318 ? -22.750 12.086 14.339 1.00 7.21 1375 PHE A O 1
ATOM 2331 N N . GLN A 1 319 ? -24.413 11.190 13.129 1.00 5.55 1376 GLN A N 1
ATOM 2332 C CA . GLN A 1 319 ? -24.260 12.087 11.992 1.00 5.91 1376 GLN A CA 1
ATOM 2333 C C . GLN A 1 319 ? -25.522 12.022 11.173 1.00 5.82 1376 GLN A C 1
ATOM 2334 O O . GLN A 1 319 ? -26.143 10.961 11.045 1.00 7.69 1376 GLN A O 1
ATOM 2340 N N . ALA A 1 320 ? -25.924 13.175 10.654 1.00 6.41 1377 ALA A N 1
ATOM 2341 C CA . ALA A 1 320 ? -27.133 13.238 9.858 1.00 6.86 1377 ALA A CA 1
ATOM 2342 C C . ALA A 1 320 ? -26.975 14.303 8.787 1.00 6.23 1377 ALA A C 1
ATOM 2343 O O . ALA A 1 320 ? -26.060 15.147 8.855 1.00 6.66 1377 ALA A O 1
ATOM 2345 N N . GLU A 1 321 ? -27.876 14.266 7.810 1.00 6.28 1378 GLU A N 1
ATOM 2346 C CA . GLU A 1 321 ? -27.773 15.136 6.653 1.00 6.91 1378 GLU A CA 1
ATOM 2347 C C . GLU A 1 321 ? -29.160 15.569 6.209 1.00 5.84 1378 GLU A C 1
ATOM 2348 O O . GLU A 1 321 ? -30.096 14.801 6.262 1.00 6.65 1378 GLU A O 1
ATOM 2354 N N . THR A 1 322 ? -29.259 16.819 5.793 1.00 5.49 1379 THR A N 1
ATOM 2355 C CA . THR A 1 322 ? -30.524 17.422 5.421 1.00 5.78 1379 THR A CA 1
ATOM 2356 C C . THR A 1 322 ? -30.478 17.849 3.959 1.00 6.17 1379 THR A C 1
ATOM 2357 O O . THR A 1 322 ? -29.519 18.503 3.528 1.00 7.01 1379 THR A O 1
ATOM 2361 N N . TYR A 1 323 ? -31.527 17.510 3.207 1.00 4.17 1380 TYR A N 1
ATOM 2362 C CA . TYR A 1 323 ? -31.691 17.945 1.829 1.00 5.77 1380 TYR A CA 1
ATOM 2363 C C . TYR A 1 323 ? -32.772 18.997 1.810 1.00 6.03 1380 TYR A C 1
ATOM 2364 O O . TYR A 1 323 ? -33.951 18.695 2.029 1.00 6.45 1380 TYR A O 1
ATOM 2373 N N . LEU A 1 324 ? -32.356 20.236 1.571 1.00 5.89 1381 LEU A N 1
ATOM 2374 C CA . LEU A 1 324 ? -33.273 21.360 1.400 1.00 4.92 1381 LEU A CA 1
ATOM 2375 C C . LEU A 1 324 ? -33.680 21.433 -0.063 1.00 6.77 1381 LEU A C 1
ATOM 2376 O O . LEU A 1 324 ? -32.814 21.621 -0.927 1.00 5.88 1381 LEU A O 1
ATOM 2381 N N . GLN A 1 325 ? -34.982 21.355 -0.344 1.00 6.09 1382 GLN A N 1
ATOM 2382 C CA . GLN A 1 325 ? -35.437 21.536 -1.725 1.00 5.96 1382 GLN A CA 1
ATOM 2383 C C . GLN A 1 325 ? -35.524 23.015 -2.075 1.00 5.00 1382 GLN A C 1
ATOM 2384 O O . GLN A 1 325 ? -36.228 23.797 -1.431 1.00 7.87 1382 GLN A O 1
ATOM 2398 N N . ARG A 1 327 ? -35.410 26.284 -5.461 1.00 5.46 1384 ARG A N 1
ATOM 2399 C CA . ARG A 1 327 ? -35.691 26.501 -6.852 1.00 6.75 1384 ARG A CA 1
ATOM 2400 C C . ARG A 1 327 ? -34.756 27.604 -7.275 1.00 5.69 1384 ARG A C 1
ATOM 2401 O O . ARG A 1 327 ? -34.608 28.617 -6.566 1.00 7.04 1384 ARG A O 1
ATOM 2409 N N . ARG A 1 328 ? -34.120 27.430 -8.433 1.00 5.42 1385 ARG A N 1
ATOM 2410 C CA . ARG A 1 328 ? -33.278 28.492 -9.002 1.00 6.38 1385 ARG A CA 1
ATOM 2411 C C . ARG A 1 328 ? -34.189 29.529 -9.653 1.00 8.11 1385 ARG A C 1
ATOM 2412 O O . ARG A 1 328 ? -35.020 29.181 -10.496 1.00 7.36 1385 ARG A O 1
ATOM 2420 N N . ILE A 1 329 ? -34.044 30.796 -9.241 1.00 7.06 1386 ILE A N 1
ATOM 2421 C CA . ILE A 1 329 ? -35.040 31.824 -9.589 1.00 6.53 1386 ILE A CA 1
ATOM 2422 C C . ILE A 1 329 ? -34.462 33.056 -10.272 1.00 6.37 1386 ILE A C 1
ATOM 2423 O O . ILE A 1 329 ? -35.158 34.062 -10.456 1.00 7.21 1386 ILE A O 1
ATOM 2428 N N . ALA A 1 330 ? -33.202 32.971 -10.677 1.00 8.10 1387 ALA A N 1
ATOM 2429 C CA . ALA A 1 330 ? -32.583 34.032 -11.478 1.00 11.04 1387 ALA A CA 1
ATOM 2430 C C . ALA A 1 330 ? -31.408 33.478 -12.255 1.00 12.00 1387 ALA A C 1
ATOM 2431 O O . ALA A 1 330 ? -30.811 32.470 -11.861 1.00 8.62 1387 ALA A O 1
ATOM 2433 N N . ILE A 1 331 ? -31.094 34.126 -13.374 1.00 10.99 1388 ILE A N 1
ATOM 2434 C CA . ILE A 1 331 ? -29.875 33.869 -14.126 1.00 9.65 1388 ILE A CA 1
ATOM 2435 C C . ILE A 1 331 ? -28.700 34.452 -13.323 1.00 12.48 1388 ILE A C 1
ATOM 2436 O O . ILE A 1 331 ? -28.831 35.496 -12.658 1.00 13.52 1388 ILE A O 1
ATOM 2441 N N . GLY A 1 332 ? -27.568 33.759 -13.345 1.00 11.29 1389 GLY A N 1
ATOM 2442 C CA . GLY A 1 332 ? -26.375 34.261 -12.672 1.00 11.99 1389 GLY A CA 1
ATOM 2443 C C . GLY A 1 332 ? -25.610 33.134 -12.010 1.00 9.14 1389 GLY A C 1
ATOM 2444 O O . GLY A 1 332 ? -25.968 31.968 -12.174 1.00 9.73 1389 GLY A O 1
ATOM 2445 N N . THR A 1 333 ? -24.609 33.493 -11.217 1.00 8.14 1390 THR A N 1
ATOM 2446 C CA . THR A 1 333 ? -23.808 32.520 -10.483 1.00 6.41 1390 THR A CA 1
ATOM 2447 C C . THR A 1 333 ? -24.078 32.749 -8.992 1.00 6.26 1390 THR A C 1
ATOM 2448 O O . THR A 1 333 ? -24.039 33.861 -8.532 1.00 10.03 1390 THR A O 1
ATOM 2452 N N . PHE A 1 334 ? -24.429 31.682 -8.266 1.00 7.70 1391 PHE A N 1
ATOM 2453 C CA . PHE A 1 334 ? -24.840 31.794 -6.877 1.00 7.88 1391 PHE A CA 1
ATOM 2454 C C . PHE A 1 334 ? -24.133 30.789 -6.009 1.00 7.41 1391 PHE A C 1
ATOM 2455 O O . PHE A 1 334 ? -23.893 29.649 -6.434 1.00 7.97 1391 PHE A O 1
ATOM 2463 N N . GLU A 1 335 ? -23.779 31.235 -4.803 1.00 5.92 1392 GLU A N 1
ATOM 2464 C CA . GLU A 1 335 ? -23.064 30.426 -3.824 1.00 7.29 1392 GLU A CA 1
ATOM 2465 C C . GLU A 1 335 ? -23.999 30.020 -2.682 1.00 5.99 1392 GLU A C 1
ATOM 2466 O O . GLU A 1 335 ? -24.962 30.720 -2.379 1.00 8.02 1392 GLU A O 1
ATOM 2472 N N . ASN A 1 336 ? -23.645 28.928 -2.008 1.00 6.38 1393 ASN A N 1
ATOM 2473 C CA . ASN A 1 336 ? -24.282 28.563 -0.743 1.00 5.94 1393 ASN A CA 1
ATOM 2474 C C . ASN A 1 336 ? -23.264 27.983 0.241 1.00 4.30 1393 ASN A C 1
ATOM 2475 O O . ASN A 1 336 ? -22.405 27.186 -0.140 1.00 7.87 1393 ASN A O 1
ATOM 2479 N N . THR A 1 337 ? -23.429 28.302 1.524 1.00 6.75 1394 THR A N 1
ATOM 2480 C CA . THR A 1 337 ? -22.656 27.757 2.633 1.00 7.18 1394 THR A CA 1
ATOM 2481 C C . THR A 1 337 ? -23.668 27.486 3.728 1.00 9.16 1394 THR A C 1
ATOM 2482 O O . THR A 1 337 ? -24.662 28.192 3.829 1.00 10.13 1394 THR A O 1
ATOM 2486 N N . TYR A 1 338 ? -23.461 26.468 4.550 1.00 7.55 1395 TYR A N 1
ATOM 2487 C CA . TYR A 1 338 ? -24.324 26.330 5.705 1.00 5.16 1395 TYR A CA 1
ATOM 2488 C C . TYR A 1 338 ? -23.466 26.160 6.967 1.00 6.57 1395 TYR A C 1
ATOM 2489 O O . TYR A 1 338 ? -22.252 25.922 6.870 1.00 7.34 1395 TYR A O 1
ATOM 2498 N N . VAL A 1 339 ? -24.092 26.377 8.118 1.00 6.95 1396 VAL A N 1
ATOM 2499 C CA . VAL A 1 339 ? -23.437 26.221 9.408 1.00 6.07 1396 VAL A CA 1
ATOM 2500 C C . VAL A 1 339 ? -24.095 25.068 10.155 1.00 7.24 1396 VAL A C 1
ATOM 2501 O O . VAL A 1 339 ? -25.308 25.029 10.295 1.00 7.25 1396 VAL A O 1
ATOM 2505 N N . ASN A 1 340 ? -23.287 24.132 10.642 1.00 7.79 1397 ASN A N 1
ATOM 2506 C CA . ASN A 1 340 ? -23.783 23.024 11.455 1.00 6.40 1397 ASN A CA 1
ATOM 2507 C C . ASN A 1 340 ? -23.440 23.430 12.862 1.00 7.45 1397 ASN A C 1
ATOM 2508 O O . ASN A 1 340 ? -22.259 23.692 13.157 1.00 8.44 1397 ASN A O 1
ATOM 2513 N N . THR A 1 341 ? -24.441 23.545 13.716 1.00 5.14 1398 THR A N 1
ATOM 2514 C CA . THR A 1 341 ? -24.135 23.738 15.134 1.00 6.50 1398 THR A CA 1
ATOM 2515 C C . THR A 1 341 ? -24.245 22.401 15.862 1.00 6.58 1398 THR A C 1
ATOM 2516 O O . THR A 1 341 ? -25.161 21.597 15.607 1.00 8.69 1398 THR A O 1
ATOM 2520 N N . VAL A 1 342 ? -23.282 22.152 16.770 1.00 8.82 1399 VAL A N 1
ATOM 2521 C CA . VAL A 1 342 ? -23.222 20.910 17.546 1.00 7.61 1399 VAL A CA 1
ATOM 2522 C C . VAL A 1 342 ? -23.004 21.363 19.001 1.00 9.12 1399 VAL A C 1
ATOM 2523 O O . VAL A 1 342 ? -21.970 21.973 19.298 1.00 10.96 1399 VAL A O 1
ATOM 2527 N N . ASN A 1 343 ? -23.995 21.120 19.857 1.00 12.42 1400 ASN A N 1
ATOM 2528 C CA . ASN A 1 343 ? -24.070 21.700 21.200 1.00 12.16 1400 ASN A CA 1
ATOM 2529 C C . ASN A 1 343 ? -23.717 23.186 21.176 1.00 13.24 1400 ASN A C 1
ATOM 2530 O O . ASN A 1 343 ? -22.920 23.687 21.960 1.00 15.35 1400 ASN A O 1
ATOM 2535 N N . LYS A 1 344 ? -24.352 23.856 20.227 1.00 10.48 1401 LYS A N 1
ATOM 2536 C CA . LYS A 1 344 ? -24.277 25.306 20.032 1.00 11.66 1401 LYS A CA 1
ATOM 2537 C C . LYS A 1 344 ? -22.933 25.908 19.581 1.00 15.69 1401 LYS A C 1
ATOM 2538 O O . LYS A 1 344 ? -22.802 27.115 19.506 1.00 18.06 1401 LYS A O 1
ATOM 2544 N N . VAL A 1 345 ? -21.952 25.074 19.263 1.00 9.20 1402 VAL A N 1
ATOM 2545 C CA . VAL A 1 345 ? -20.735 25.544 18.612 1.00 7.81 1402 VAL A CA 1
ATOM 2546 C C . VAL A 1 345 ? -20.938 25.473 17.089 1.00 7.80 1402 VAL A C 1
ATOM 2547 O O . VAL A 1 345 ? -21.389 24.460 16.559 1.00 8.08 1402 VAL A O 1
ATOM 2551 N N . ALA A 1 346 ? -20.622 26.563 16.399 1.00 8.50 1403 ALA A N 1
ATOM 2552 C CA . ALA A 1 346 ? -20.849 26.677 14.972 1.00 6.83 1403 ALA A CA 1
ATOM 2553 C C . ALA A 1 346 ? -19.648 26.218 14.157 1.00 10.37 1403 ALA A C 1
ATOM 2554 O O . ALA A 1 346 ? -18.487 26.578 14.456 1.00 10.17 1403 ALA A O 1
ATOM 2556 N N . TYR A 1 347 ? -19.940 25.451 13.103 1.00 7.73 1404 TYR A N 1
ATOM 2557 C CA . TYR A 1 347 ? -18.949 24.998 12.123 1.00 7.65 1404 TYR A CA 1
ATOM 2558 C C . TYR A 1 347 ? -19.481 25.236 10.716 1.00 8.26 1404 TYR A C 1
ATOM 2559 O O . TYR A 1 347 ? -20.562 24.770 10.378 1.00 8.75 1404 TYR A O 1
ATOM 2568 N N . ALA A 1 348 ? -18.746 25.991 9.914 1.00 8.44 1405 ALA A N 1
ATOM 2569 C CA . ALA A 1 348 ? -19.150 26.293 8.554 1.00 6.80 1405 ALA A CA 1
ATOM 2570 C C . ALA A 1 348 ? -18.724 25.200 7.611 1.00 8.03 1405 ALA A C 1
ATOM 2571 O O . ALA A 1 348 ? -17.646 24.598 7.743 1.00 10.90 1405 ALA A O 1
ATOM 2573 N N . SER A 1 349 ? -19.587 24.947 6.627 1.00 8.72 1406 SER A N 1
ATOM 2574 C CA . SER A 1 349 ? -19.274 23.997 5.571 1.00 7.78 1406 SER A CA 1
ATOM 2575 C C . SER A 1 349 ? -18.406 24.653 4.496 1.00 8.67 1406 SER A C 1
ATOM 2576 O O . SER A 1 349 ? -18.135 25.862 4.549 1.00 7.61 1406 SER A O 1
ATOM 2579 N N . ASN A 1 350 ? -18.009 23.849 3.509 1.00 6.99 1407 ASN A N 1
ATOM 2580 C CA . ASN A 1 350 ? -17.525 24.387 2.243 1.00 7.65 1407 ASN A CA 1
ATOM 2581 C C . ASN A 1 350 ? -18.599 25.226 1.549 1.00 7.57 1407 ASN A C 1
ATOM 2582 O O . ASN A 1 350 ? -19.786 25.111 1.842 1.00 6.77 1407 ASN A O 1
ATOM 2587 N N . THR A 1 351 ? -18.161 26.067 0.618 1.00 7.65 1408 THR A N 1
ATOM 2588 C CA . THR A 1 351 ? -19.069 26.909 -0.152 1.00 6.76 1408 THR A CA 1
AT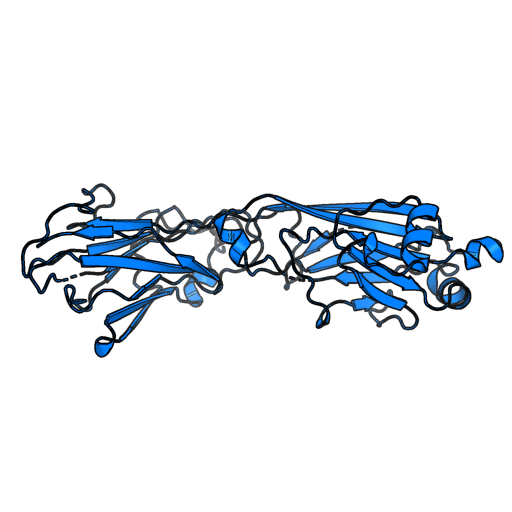OM 2589 C C . THR A 1 351 ? -19.244 26.318 -1.547 1.00 8.96 1408 THR A C 1
ATOM 2590 O O . THR A 1 351 ? -18.262 26.111 -2.264 1.00 10.73 1408 THR A O 1
ATOM 2594 N N . VAL A 1 352 ? -20.476 25.972 -1.906 1.00 6.94 1409 VAL A N 1
ATOM 2595 C CA . VAL A 1 352 ? -20.768 25.495 -3.261 1.00 6.16 1409 VAL A CA 1
ATOM 2596 C C . VAL A 1 352 ? -21.137 26.660 -4.197 1.00 5.72 1409 VAL A C 1
ATOM 2597 O O . VAL A 1 352 ? -21.487 27.758 -3.741 1.00 7.93 1409 VAL A O 1
ATOM 2601 N N . ARG A 1 353 ? -21.060 26.397 -5.495 1.00 6.65 1410 ARG A N 1
ATOM 2602 C CA . ARG A 1 353 ? -21.327 27.413 -6.511 1.00 8.68 1410 ARG A CA 1
ATOM 2603 C C . ARG A 1 353 ? -21.991 26.730 -7.687 1.00 9.65 1410 ARG A C 1
ATOM 2604 O O . ARG A 1 353 ? -21.567 25.649 -8.103 1.00 11.32 1410 ARG A O 1
ATOM 2612 N N . THR A 1 354 ? -23.027 27.357 -8.244 1.00 7.49 1411 THR A N 1
ATOM 2613 C CA . THR A 1 354 ? -23.620 26.870 -9.479 1.00 9.33 1411 THR A CA 1
ATOM 2614 C C . THR A 1 354 ? -23.953 28.047 -10.353 1.00 6.98 1411 THR A C 1
ATOM 2615 O O . THR A 1 354 ? -24.025 29.194 -9.885 1.00 9.64 1411 THR A O 1
ATOM 2619 N N . THR A 1 355 ? -24.166 27.766 -11.630 1.00 8.42 1412 THR A N 1
ATOM 2620 C CA A THR A 1 355 ? -24.416 28.798 -12.621 0.50 10.03 1412 THR A CA 1
ATOM 2621 C CA B THR A 1 355 ? -24.430 28.812 -12.612 0.50 10.09 1412 THR A CA 1
ATOM 2622 C C . THR A 1 355 ? -25.704 28.563 -13.408 1.00 9.43 1412 THR A C 1
ATOM 2623 O O . THR A 1 355 ? -26.038 27.420 -13.732 1.00 11.16 1412 THR A O 1
ATOM 2630 N N . THR A 1 356 ? -26.412 29.642 -13.725 1.00 8.55 1413 THR A N 1
ATOM 2631 C CA . THR A 1 356 ? -27.638 29.587 -14.499 1.00 10.12 1413 THR A CA 1
ATOM 2632 C C . THR A 1 356 ? -27.602 30.644 -15.590 1.00 12.47 1413 THR A C 1
ATOM 2633 O O . THR A 1 356 ? -27.256 31.795 -15.306 1.00 9.93 1413 THR A O 1
#

Radius of gyration: 26.36 Å; Cα contacts (8 Å, |Δi|>4): 840; chains: 1; bounding box: 53×39×78 Å

B-factor: mean 16.77, std 10.22, range [2.81, 81.25]